Protein AF-A0A6N2EKE7-F1 (afdb_monomer_lite)

Secondary structure (DSSP, 8-state):
----------EEE-----SS----BPPPPPP--------S--------------TT-S-TT---EEEEPPEEEEES--TT-TT--GGG-S-EEEEE--EEEESSPPBHHHHHHHHT--PPTT---SSPPPSS--SSSGGGS-PPTT-S-STTSBP-S--HHHHHHHHHHHHHHHSSEEEPPPHHHHHHHHHTT--SSBTTBS---TTT--SBTTS-STTPPP--B--S---TT-SPP-TTS---

Structure (mmCIF, N/CA/C/O backbone):
data_AF-A0A6N2EKE7-F1
#
_entry.id   AF-A0A6N2EKE7-F1
#
loop_
_atom_site.group_PDB
_atom_site.id
_atom_site.type_symbol
_atom_site.label_atom_id
_atom_site.label_alt_id
_atom_site.label_comp_id
_atom_site.label_asym_id
_atom_site.label_entity_id
_atom_site.label_seq_id
_atom_site.pdbx_PDB_ins_code
_atom_site.Cartn_x
_atom_site.Cartn_y
_atom_site.Cartn_z
_atom_site.occupancy
_atom_site.B_iso_or_equiv
_atom_site.auth_seq_id
_atom_site.auth_comp_id
_atom_site.auth_asym_id
_atom_site.auth_atom_id
_atom_site.pdbx_PDB_model_num
ATOM 1 N N . MET A 1 1 ? 20.498 -5.585 13.759 1.00 29.50 1 MET A N 1
ATOM 2 C CA . MET A 1 1 ? 19.130 -6.139 13.655 1.00 29.50 1 MET A CA 1
ATOM 3 C C . MET A 1 1 ? 18.254 -5.103 12.972 1.00 29.50 1 MET A C 1
ATOM 5 O O . MET A 1 1 ? 17.757 -4.193 13.622 1.00 29.50 1 MET A O 1
ATOM 9 N N . THR A 1 2 ? 18.168 -5.168 11.649 1.00 24.67 2 THR A N 1
ATOM 10 C CA . THR A 1 2 ? 17.462 -4.189 10.816 1.00 24.67 2 THR A CA 1
ATOM 11 C C . THR A 1 2 ? 15.981 -4.557 10.803 1.00 24.67 2 THR A C 1
ATOM 13 O O . THR A 1 2 ? 15.588 -5.576 10.242 1.00 24.67 2 THR A O 1
ATOM 16 N N . GLN A 1 3 ? 15.162 -3.779 11.506 1.00 24.84 3 GLN A N 1
ATOM 17 C CA . GLN A 1 3 ? 13.715 -3.955 11.535 1.00 24.84 3 GLN A CA 1
ATOM 18 C C . GLN A 1 3 ? 13.157 -3.353 10.237 1.00 24.84 3 GLN A C 1
ATOM 20 O O . GLN A 1 3 ? 13.021 -2.138 10.124 1.00 24.84 3 GLN A O 1
ATOM 25 N N . THR A 1 4 ? 12.908 -4.187 9.225 1.00 26.59 4 THR A N 1
ATOM 26 C CA . THR A 1 4 ? 12.275 -3.756 7.971 1.00 26.59 4 THR A CA 1
ATOM 27 C C . THR A 1 4 ? 10.893 -3.187 8.287 1.00 26.59 4 THR A C 1
ATOM 29 O O . THR A 1 4 ? 10.001 -3.917 8.725 1.00 26.59 4 THR A O 1
ATOM 32 N N . ALA A 1 5 ? 10.721 -1.877 8.101 1.00 29.33 5 ALA A N 1
ATOM 33 C CA . ALA A 1 5 ? 9.437 -1.202 8.228 1.00 29.33 5 ALA A CA 1
ATOM 34 C C . ALA A 1 5 ? 8.471 -1.775 7.180 1.00 29.33 5 ALA A C 1
ATOM 36 O O . ALA A 1 5 ? 8.661 -1.585 5.980 1.00 29.33 5 ALA A O 1
ATOM 37 N N . ARG A 1 6 ? 7.452 -2.520 7.619 1.00 38.16 6 ARG A N 1
ATOM 38 C CA . ARG A 1 6 ? 6.435 -3.087 6.725 1.00 38.16 6 ARG A CA 1
ATOM 39 C C . ARG A 1 6 ? 5.342 -2.037 6.494 1.00 38.16 6 ARG A C 1
ATOM 41 O O . ARG A 1 6 ? 4.728 -1.584 7.458 1.00 38.16 6 ARG A O 1
ATOM 48 N N . ARG A 1 7 ? 5.120 -1.639 5.236 1.00 44.75 7 ARG A N 1
ATOM 49 C CA . ARG A 1 7 ? 3.953 -0.840 4.810 1.00 44.75 7 ARG A CA 1
ATOM 50 C C . ARG A 1 7 ? 2.705 -1.736 4.861 1.00 44.75 7 ARG A C 1
ATOM 52 O O . ARG A 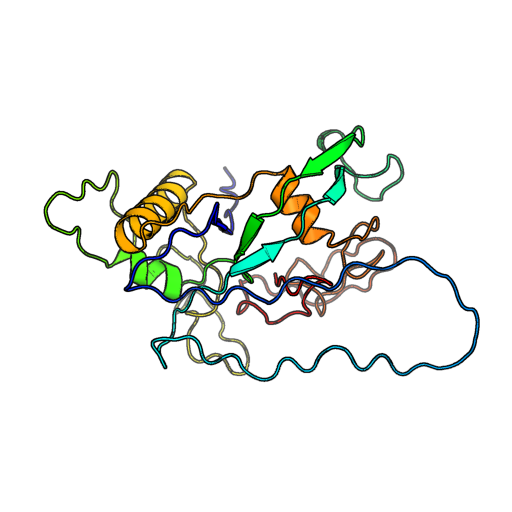1 7 ? 2.800 -2.914 4.523 1.00 44.75 7 ARG A O 1
ATOM 59 N N . ALA A 1 8 ? 1.561 -1.214 5.306 1.00 38.97 8 ALA A N 1
ATOM 60 C CA . ALA A 1 8 ? 0.322 -1.987 5.426 1.00 38.97 8 ALA A CA 1
ATOM 61 C C . ALA A 1 8 ? -0.688 -1.615 4.322 1.00 38.97 8 ALA A C 1
ATOM 63 O O . ALA A 1 8 ? -1.115 -0.464 4.233 1.00 38.97 8 ALA A O 1
ATOM 64 N N . THR A 1 9 ? -1.096 -2.610 3.531 1.00 44.91 9 THR A N 1
ATOM 65 C CA . THR A 1 9 ? -2.160 -2.546 2.507 1.00 44.91 9 THR A CA 1
ATOM 66 C C . THR A 1 9 ? -3.162 -3.660 2.822 1.00 44.91 9 THR A C 1
ATOM 68 O O . THR A 1 9 ? -2.735 -4.731 3.251 1.00 44.91 9 THR A O 1
ATOM 71 N N . PHE A 1 10 ? -4.473 -3.453 2.652 1.00 57.88 10 PHE A N 1
ATOM 72 C CA . PHE A 1 10 ? -5.499 -4.409 3.112 1.00 57.88 10 PHE A CA 1
ATOM 73 C C . PHE A 1 10 ? -6.527 -4.770 2.037 1.00 57.88 10 PHE A C 1
ATOM 75 O O . PHE A 1 10 ? -6.779 -4.000 1.115 1.00 57.88 10 PHE A O 1
ATOM 82 N N . LEU A 1 11 ? -7.150 -5.939 2.193 1.00 45.50 11 LEU A N 1
ATOM 83 C CA . LEU A 1 11 ? -8.213 -6.493 1.371 1.00 45.50 11 LEU A CA 1
ATOM 84 C C . LEU A 1 11 ? -9.588 -6.463 2.035 1.00 45.50 11 LEU A C 1
ATOM 86 O O . LEU A 1 11 ? -9.681 -6.707 3.239 1.00 45.50 11 LEU A O 1
ATOM 90 N N . LEU A 1 12 ? -10.645 -6.343 1.218 1.00 42.12 12 LEU A N 1
ATOM 91 C CA . LEU A 1 12 ? -12.014 -6.722 1.591 1.00 42.12 12 LEU A CA 1
ATOM 92 C C . LEU A 1 12 ? -12.460 -8.026 0.908 1.00 42.12 12 LEU A C 1
ATOM 94 O O . LEU A 1 12 ? -12.277 -8.184 -0.302 1.00 42.12 12 LEU A O 1
ATOM 98 N N . ARG A 1 13 ? -13.129 -8.933 1.639 1.00 37.59 13 ARG A N 1
ATOM 99 C CA . ARG A 1 13 ? -13.865 -10.076 1.049 1.00 37.59 13 ARG A CA 1
ATOM 100 C C . ARG A 1 13 ? -15.385 -9.942 1.270 1.00 37.59 13 ARG A C 1
ATOM 102 O O . ARG A 1 13 ? -15.839 -9.966 2.411 1.00 37.59 13 ARG A O 1
ATOM 109 N N . HIS A 1 14 ? -16.130 -9.875 0.157 1.00 36.94 14 HIS A N 1
ATOM 110 C CA . HIS A 1 14 ? -17.601 -9.849 -0.020 1.00 36.94 14 HIS A CA 1
ATOM 111 C C . HIS A 1 14 ? -18.413 -8.651 0.541 1.00 36.94 14 HIS A C 1
ATOM 113 O O . HIS A 1 14 ? -18.234 -8.255 1.692 1.00 36.94 14 HIS A O 1
ATOM 119 N N . PRO A 1 15 ? -19.409 -8.134 -0.216 1.00 36.31 15 PRO A N 1
ATOM 120 C CA . PRO A 1 15 ? -20.410 -7.207 0.308 1.00 36.31 15 PRO A CA 1
ATOM 121 C C . PRO A 1 15 ? -21.561 -7.951 1.011 1.00 36.31 15 PRO A C 1
ATOM 123 O O . PRO A 1 15 ? -22.235 -8.788 0.412 1.00 36.31 15 PRO A O 1
ATOM 126 N N . ARG A 1 16 ? -21.852 -7.595 2.268 1.00 36.72 16 ARG A N 1
ATOM 127 C CA . ARG A 1 16 ? -23.190 -7.747 2.867 1.00 36.72 16 ARG A CA 1
ATOM 128 C C . ARG A 1 16 ? -23.774 -6.348 3.063 1.00 36.72 16 ARG A C 1
ATOM 130 O O . ARG A 1 16 ? -23.079 -5.452 3.533 1.00 36.72 16 ARG A O 1
ATOM 137 N N . LYS A 1 17 ? -25.027 -6.141 2.644 1.00 40.22 17 LYS A N 1
ATOM 138 C CA . LYS A 1 17 ? -25.757 -4.879 2.852 1.00 40.22 17 LYS A CA 1
ATOM 139 C C . LYS A 1 17 ? -26.020 -4.699 4.351 1.00 40.22 17 LYS A C 1
ATOM 141 O O . LYS A 1 17 ? -26.750 -5.525 4.875 1.00 40.22 17 LYS A O 1
ATOM 146 N N . THR A 1 18 ? -25.511 -3.629 4.973 1.00 38.28 18 THR A N 1
ATOM 147 C CA . THR A 1 18 ? -26.160 -2.887 6.084 1.00 38.28 18 THR A CA 1
ATOM 148 C C . THR A 1 18 ? -25.405 -1.592 6.431 1.00 38.28 18 THR A C 1
ATOM 150 O O . THR A 1 18 ? -24.220 -1.454 6.142 1.00 38.28 18 THR A O 1
ATOM 153 N N . GLN A 1 19 ? -26.154 -0.636 6.991 1.00 38.16 19 GLN A N 1
ATOM 154 C CA . GLN A 1 19 ? -25.860 0.783 7.237 1.00 38.16 19 GLN A CA 1
ATOM 155 C C . GLN A 1 19 ? -24.616 1.084 8.091 1.00 38.16 19 GLN A C 1
ATOM 157 O O . GLN A 1 19 ? -24.346 0.395 9.070 1.00 38.16 19 GLN A O 1
ATOM 162 N N . GLY A 1 20 ? -23.955 2.211 7.783 1.00 35.94 20 GLY A N 1
ATOM 163 C CA . GLY A 1 20 ? -23.114 2.952 8.737 1.00 35.94 20 GLY A CA 1
ATOM 164 C C . GLY A 1 20 ? -21.661 3.212 8.326 1.00 35.94 20 GLY A C 1
ATOM 165 O O . GLY A 1 20 ? -20.983 3.965 9.018 1.00 35.94 20 GLY A O 1
ATOM 166 N N . PHE A 1 21 ? -21.177 2.635 7.220 1.00 36.19 21 PHE A N 1
ATOM 167 C CA . PHE A 1 21 ? -19.808 2.845 6.734 1.00 36.19 21 PHE A CA 1
ATOM 168 C C . PHE A 1 21 ? -19.773 2.860 5.205 1.00 36.19 21 PHE A C 1
ATOM 170 O O . PHE A 1 21 ? -20.330 1.970 4.555 1.00 36.19 21 PHE A O 1
ATOM 177 N N . HIS A 1 22 ? -19.143 3.874 4.622 1.00 39.69 22 HIS A N 1
ATOM 178 C CA . HIS A 1 22 ? -19.198 4.106 3.186 1.00 39.69 22 HIS A CA 1
ATOM 179 C C . HIS A 1 22 ? -17.895 3.732 2.511 1.00 39.69 22 HIS A C 1
ATOM 181 O O . HIS A 1 22 ? -16.903 4.449 2.518 1.00 39.69 22 HIS A O 1
ATOM 187 N N . GLU A 1 23 ? -17.956 2.556 1.917 1.00 38.19 23 GLU A N 1
ATOM 188 C CA . GLU A 1 23 ? -16.988 2.044 0.977 1.00 38.19 23 GLU A CA 1
ATOM 189 C C . GLU A 1 23 ? -17.353 2.558 -0.422 1.00 38.19 23 GLU A C 1
ATOM 191 O O . GLU A 1 23 ? -18.491 2.385 -0.866 1.00 38.19 23 GLU A O 1
ATOM 196 N N . VAL A 1 24 ? -16.410 3.194 -1.119 1.00 38.62 24 VAL A N 1
ATOM 197 C CA . VAL A 1 24 ? -16.546 3.459 -2.556 1.00 38.62 24 VAL A CA 1
ATOM 198 C C . VAL A 1 24 ? -15.952 2.259 -3.283 1.00 38.62 24 VAL A C 1
ATOM 200 O O . VAL A 1 24 ? -14.737 2.110 -3.323 1.00 38.62 24 VAL A O 1
ATOM 203 N N . LEU A 1 25 ? -16.810 1.392 -3.825 1.00 38.69 25 LEU A N 1
ATOM 204 C CA . LEU A 1 25 ? -16.389 0.345 -4.757 1.00 38.69 25 LEU A CA 1
ATOM 205 C C . LEU A 1 25 ? -16.188 1.017 -6.120 1.00 38.69 25 LEU A C 1
ATOM 207 O O . LEU A 1 25 ? -17.157 1.513 -6.697 1.00 38.69 25 LEU A O 1
ATOM 211 N N . ALA A 1 26 ? -14.959 1.058 -6.637 1.00 38.28 26 ALA A N 1
ATOM 212 C CA . ALA A 1 26 ? -14.740 1.495 -8.016 1.00 38.28 26 ALA A CA 1
ATOM 213 C C . ALA A 1 26 ? -15.538 0.589 -8.983 1.00 38.28 26 ALA A C 1
ATOM 215 O O . ALA A 1 26 ? -15.570 -0.631 -8.772 1.00 38.28 26 ALA A O 1
ATOM 216 N N . PRO A 1 27 ? -16.204 1.137 -10.021 1.00 35.25 27 PRO A N 1
ATOM 217 C CA . PRO A 1 27 ? -16.891 0.319 -11.012 1.00 35.25 27 PRO A CA 1
ATOM 218 C C . PRO A 1 27 ? -15.891 -0.634 -11.672 1.00 35.25 27 PRO A C 1
ATOM 220 O O . PRO A 1 27 ? -14.770 -0.253 -12.002 1.00 35.25 27 PRO A O 1
ATOM 223 N N . SER A 1 28 ? -16.295 -1.894 -11.837 1.00 36.78 28 SER A N 1
ATOM 224 C CA . SER A 1 28 ? -15.495 -2.930 -12.487 1.00 36.78 28 SER A CA 1
ATOM 225 C C . SER A 1 28 ? -14.960 -2.453 -13.838 1.00 36.78 28 SER A C 1
ATOM 227 O O . SER A 1 28 ? -15.744 -1.977 -14.663 1.00 36.78 28 SER A O 1
ATOM 229 N N . LEU A 1 29 ? -13.659 -2.640 -14.084 1.00 40.47 29 LEU A N 1
ATOM 230 C CA . LEU A 1 29 ? -13.060 -2.433 -15.403 1.00 40.47 29 LEU A CA 1
ATOM 231 C C . LEU A 1 29 ? -13.853 -3.220 -16.466 1.00 40.47 29 LEU A C 1
ATOM 233 O O . LEU A 1 29 ? -14.179 -4.393 -16.230 1.00 40.47 29 LEU A O 1
ATOM 237 N N . PRO A 1 30 ? -14.178 -2.624 -17.628 1.00 31.61 30 PRO A N 1
ATOM 238 C CA . PRO A 1 30 ? -14.768 -3.376 -18.724 1.00 31.61 30 PRO A CA 1
ATOM 239 C C . PRO A 1 30 ? -13.797 -4.481 -19.160 1.00 31.61 30 PRO A C 1
ATOM 241 O O . PRO A 1 30 ? -12.596 -4.259 -19.305 1.00 31.61 30 PRO A O 1
ATOM 244 N N . ARG A 1 31 ? -14.321 -5.698 -19.352 1.00 32.44 31 ARG A N 1
ATOM 245 C CA . ARG A 1 31 ? -13.540 -6.825 -19.880 1.00 32.44 31 ARG A CA 1
ATOM 246 C C . ARG A 1 31 ? -12.977 -6.440 -21.257 1.00 32.44 31 ARG A C 1
ATOM 248 O O . ARG A 1 31 ? -13.753 -5.933 -22.071 1.00 32.44 31 ARG A O 1
ATOM 255 N N . PRO A 1 32 ? -11.704 -6.737 -21.578 1.00 32.16 32 PRO A N 1
ATOM 256 C CA . PRO A 1 32 ? -11.248 -6.668 -22.956 1.00 32.16 32 PRO A CA 1
ATOM 257 C C . PRO A 1 32 ? -12.030 -7.715 -23.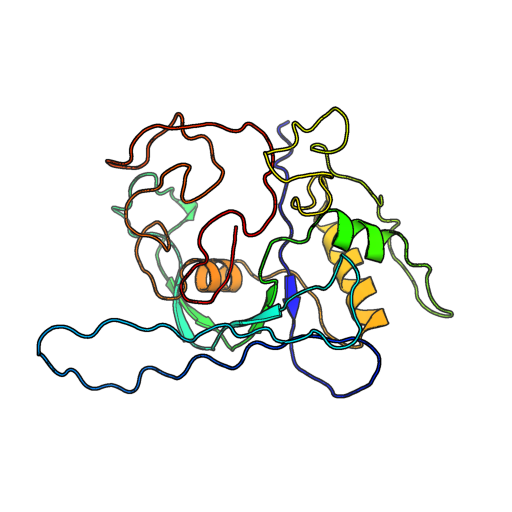755 1.00 32.16 32 PRO A C 1
ATOM 259 O O . PRO A 1 32 ? -11.825 -8.920 -23.606 1.00 32.16 32 PRO A O 1
ATOM 262 N N . SER A 1 33 ? -12.993 -7.260 -24.555 1.00 32.88 33 SER A N 1
ATOM 263 C CA . SER A 1 33 ? -13.618 -8.104 -25.567 1.00 32.88 33 SER A CA 1
ATOM 264 C C . SER A 1 33 ? -12.635 -8.221 -26.727 1.00 32.88 33 SER A C 1
ATOM 266 O O . SER A 1 33 ? -12.126 -7.226 -27.239 1.00 32.88 33 SER A O 1
ATOM 268 N N . GLY A 1 34 ? -12.278 -9.453 -27.080 1.00 34.62 34 GLY A N 1
ATOM 269 C CA . GLY A 1 34 ? -11.319 -9.704 -28.142 1.00 34.62 34 GLY A CA 1
ATOM 270 C C . GLY A 1 34 ? -11.853 -9.250 -29.498 1.00 34.62 34 GLY A C 1
ATOM 271 O O . GLY A 1 34 ? -12.860 -9.775 -29.966 1.00 34.62 34 GLY A O 1
ATOM 272 N N . ARG A 1 35 ? -11.134 -8.332 -30.150 1.00 28.81 35 ARG A N 1
ATOM 273 C CA . ARG A 1 35 ? -10.869 -8.352 -31.597 1.00 28.81 35 ARG A CA 1
ATOM 274 C C . ARG A 1 35 ? -9.823 -7.298 -31.957 1.00 28.81 35 ARG A C 1
ATOM 276 O O . ARG A 1 35 ? -10.012 -6.116 -31.698 1.00 28.81 35 ARG A O 1
ATOM 283 N N . THR A 1 36 ? -8.735 -7.742 -32.577 1.00 33.44 36 THR A N 1
ATOM 284 C CA . THR A 1 36 ? -7.737 -6.885 -33.223 1.00 33.44 36 THR A CA 1
ATOM 285 C C . THR A 1 36 ? -8.375 -6.131 -34.387 1.00 33.44 36 THR A C 1
ATOM 287 O O . THR A 1 36 ? -8.958 -6.759 -35.271 1.00 33.44 36 THR A O 1
ATOM 290 N N . VAL A 1 37 ? -8.206 -4.808 -34.424 1.00 29.83 37 VAL A N 1
ATOM 291 C CA . VAL A 1 37 ? -8.304 -4.006 -35.650 1.00 29.83 37 VAL A CA 1
ATOM 292 C C . VAL A 1 37 ? -7.063 -3.119 -35.723 1.00 29.83 37 VAL A C 1
ATOM 294 O O . VAL A 1 37 ? -6.737 -2.408 -34.777 1.00 29.83 37 VAL A O 1
ATOM 297 N N . ILE A 1 38 ? -6.346 -3.237 -36.839 1.00 31.62 38 ILE A N 1
ATOM 298 C CA . ILE A 1 38 ? -5.181 -2.437 -37.226 1.00 31.62 38 ILE A CA 1
ATOM 299 C C . ILE A 1 38 ? -5.698 -1.111 -37.804 1.00 31.62 38 ILE A C 1
ATOM 301 O O . ILE A 1 38 ? -6.552 -1.150 -38.688 1.00 31.62 38 ILE A O 1
ATOM 305 N N . GLY A 1 39 ? -5.170 0.036 -37.363 1.00 25.89 39 GLY A N 1
ATOM 306 C CA . GLY A 1 39 ? -5.395 1.325 -38.035 1.00 25.89 39 GLY A CA 1
ATOM 307 C C . GLY A 1 39 ? -5.326 2.556 -37.128 1.00 25.89 39 GLY A C 1
ATOM 308 O O . GLY A 1 39 ? -6.241 2.791 -36.353 1.00 25.89 39 GLY A O 1
ATOM 309 N N . THR A 1 40 ? -4.220 3.297 -37.266 1.00 31.16 40 THR A N 1
ATOM 310 C CA . THR A 1 40 ? -3.999 4.753 -37.093 1.00 31.16 40 THR A CA 1
ATOM 311 C C . THR A 1 40 ? -4.791 5.549 -36.042 1.00 31.16 40 THR A C 1
ATOM 313 O O . THR A 1 40 ? -6.002 5.698 -36.142 1.00 31.16 40 THR A O 1
ATOM 316 N N . GLU A 1 41 ? -4.024 6.169 -35.133 1.00 34.53 41 GLU A N 1
ATOM 317 C CA . GLU A 1 41 ? -4.349 7.344 -34.303 1.00 34.53 41 GLU A CA 1
ATOM 318 C C . GLU A 1 41 ? -5.724 7.344 -33.619 1.00 34.53 41 GLU A C 1
ATOM 320 O O . GLU A 1 41 ? -6.674 7.986 -34.056 1.00 34.53 41 GLU A O 1
ATOM 325 N N . ALA A 1 42 ? -5.794 6.696 -32.455 1.00 25.31 42 ALA A N 1
ATOM 326 C CA . ALA A 1 42 ? -6.839 6.955 -31.474 1.00 25.31 42 ALA A CA 1
ATOM 327 C C . ALA A 1 42 ? -6.198 7.570 -30.227 1.00 25.31 42 ALA A C 1
ATOM 329 O O . ALA A 1 42 ? -5.455 6.915 -29.494 1.00 25.31 42 ALA A O 1
ATOM 330 N N . THR A 1 43 ? -6.483 8.847 -29.991 1.00 24.41 43 THR A N 1
ATOM 331 C CA . THR A 1 43 ? -6.296 9.497 -28.697 1.00 24.41 43 THR A CA 1
ATOM 332 C C . THR A 1 43 ? -7.035 8.679 -27.640 1.00 24.41 43 THR A C 1
ATOM 334 O O . THR A 1 43 ? -8.263 8.612 -27.622 1.00 24.41 43 THR A O 1
ATOM 337 N N . VAL A 1 44 ? -6.283 8.011 -26.761 1.00 29.12 44 VAL A N 1
ATOM 338 C CA . VAL A 1 44 ? -6.847 7.288 -25.617 1.00 29.12 44 VAL A CA 1
ATOM 339 C C . VAL A 1 44 ? -7.342 8.330 -24.621 1.00 29.12 44 VAL A C 1
ATOM 341 O O . VAL A 1 44 ? -6.626 8.750 -23.715 1.00 29.12 44 VAL A O 1
ATOM 344 N N . THR A 1 45 ? -8.583 8.779 -24.788 1.00 28.45 45 THR A N 1
ATOM 345 C CA . THR A 1 45 ? -9.306 9.460 -23.718 1.00 28.45 45 THR A CA 1
ATOM 346 C C . THR A 1 45 ? -9.668 8.395 -22.688 1.00 28.45 45 THR A C 1
ATOM 348 O O . THR A 1 45 ? -10.703 7.734 -22.793 1.00 28.45 45 THR A O 1
ATOM 351 N N . GLY A 1 46 ? -8.762 8.164 -21.733 1.00 31.28 46 GLY A N 1
ATOM 352 C CA . GLY A 1 46 ? -9.033 7.334 -20.563 1.00 31.28 46 GLY A CA 1
ATOM 353 C C . GLY A 1 46 ? -10.276 7.844 -19.821 1.00 31.28 46 GLY A C 1
ATOM 354 O O . GLY A 1 46 ? -10.607 9.030 -19.931 1.00 31.28 46 GLY A O 1
ATOM 355 N N . PRO A 1 47 ? -11.001 6.972 -19.098 1.00 32.12 47 PRO A N 1
ATOM 356 C CA . PRO A 1 47 ? -12.212 7.377 -18.403 1.00 32.12 47 PRO A CA 1
ATOM 357 C C . PRO A 1 47 ? -11.910 8.553 -17.469 1.00 32.12 47 PRO A C 1
ATOM 359 O O . PRO A 1 47 ? -11.026 8.488 -16.617 1.00 32.12 47 PRO A O 1
ATOM 362 N N . SER A 1 48 ? -12.646 9.646 -17.674 1.00 31.73 48 SER A N 1
ATOM 363 C CA . SER A 1 48 ? -12.648 10.807 -16.793 1.00 31.73 48 SER A CA 1
ATOM 364 C C . SER A 1 48 ? -13.115 10.356 -15.414 1.00 31.73 48 SER A C 1
ATOM 366 O O . SER A 1 48 ? -14.281 10.006 -15.226 1.00 31.73 48 SER A O 1
ATOM 368 N N . TRP A 1 49 ? -12.196 10.349 -14.451 1.00 34.03 49 TRP A N 1
ATOM 369 C CA . TRP A 1 49 ? -12.474 10.087 -13.042 1.00 34.03 49 TRP A CA 1
ATOM 370 C C . TRP A 1 49 ? -13.202 11.287 -12.429 1.00 34.03 49 TRP A C 1
ATOM 372 O O . TRP A 1 49 ? -12.653 12.035 -11.624 1.00 34.03 49 TRP A O 1
ATOM 382 N N . THR A 1 50 ? -14.443 11.524 -12.851 1.00 25.53 50 THR A N 1
ATOM 383 C CA . THR A 1 50 ? -15.298 12.547 -12.252 1.00 25.53 50 THR A CA 1
ATOM 384 C C . THR A 1 50 ? -15.773 12.048 -10.888 1.00 25.53 50 THR A C 1
ATOM 386 O O . THR A 1 50 ? -16.690 11.241 -10.774 1.00 25.53 50 THR A O 1
ATOM 389 N N . THR A 1 51 ? -15.062 12.513 -9.860 1.00 35.19 51 THR A N 1
ATOM 390 C CA . THR A 1 51 ? -15.452 12.704 -8.457 1.00 35.19 51 THR A CA 1
ATOM 391 C C . THR A 1 51 ? -16.654 11.884 -7.982 1.00 35.19 51 THR A C 1
ATOM 393 O O . THR A 1 51 ? -17.792 12.358 -7.975 1.00 35.19 51 THR A O 1
ATOM 396 N N . LEU A 1 52 ? -16.395 10.684 -7.461 1.00 31.59 52 LEU A N 1
ATOM 397 C CA . LEU A 1 52 ? -17.351 10.024 -6.579 1.00 31.59 52 LEU A CA 1
ATOM 398 C C . LEU A 1 52 ? -17.203 10.615 -5.176 1.00 31.59 52 LEU A C 1
ATOM 400 O O . LEU A 1 52 ? -16.273 10.295 -4.439 1.00 31.59 52 LEU A O 1
ATOM 404 N N . LYS A 1 53 ? -18.147 11.496 -4.818 1.00 29.53 53 LYS A N 1
ATOM 405 C CA . LYS A 1 53 ? -18.409 11.905 -3.435 1.00 29.53 53 LYS A CA 1
ATOM 406 C C . LYS A 1 53 ? -18.614 10.646 -2.589 1.00 29.53 53 LYS A C 1
ATOM 408 O O . LYS A 1 53 ? -19.641 9.976 -2.703 1.00 29.53 53 LYS A O 1
ATOM 413 N N . ALA A 1 54 ? -17.623 10.339 -1.755 1.00 30.09 54 ALA A N 1
ATOM 414 C CA . ALA A 1 54 ? -17.737 9.358 -0.691 1.00 30.09 54 ALA A CA 1
ATOM 415 C C . ALA A 1 54 ? -18.948 9.718 0.175 1.00 30.09 54 ALA A C 1
ATOM 417 O O . ALA A 1 54 ? -19.136 10.869 0.572 1.00 30.09 54 ALA A O 1
ATOM 418 N N . ILE A 1 55 ? -19.812 8.745 0.426 1.00 29.61 55 ILE A N 1
ATOM 419 C CA . ILE A 1 55 ? -20.966 8.973 1.281 1.00 29.61 55 ILE A CA 1
ATOM 420 C C . ILE A 1 55 ? -20.423 9.128 2.732 1.00 29.61 55 ILE A C 1
ATOM 422 O O . ILE A 1 55 ? -19.578 8.357 3.158 1.00 29.61 55 ILE A O 1
ATOM 426 N N . HIS A 1 56 ? -20.831 10.175 3.459 1.00 33.91 56 HIS A N 1
ATOM 427 C CA . HIS A 1 56 ? -20.334 10.620 4.788 1.00 33.91 56 HIS A CA 1
ATOM 428 C C . HIS A 1 56 ? -18.798 10.734 4.934 1.00 33.91 56 HIS A C 1
ATOM 430 O O . HIS A 1 56 ? -18.167 9.919 5.596 1.00 33.91 56 HIS A O 1
ATOM 436 N N . GLY A 1 57 ? -18.105 11.725 4.390 1.00 27.23 57 GLY A N 1
ATOM 437 C CA . GLY A 1 57 ? -18.465 13.130 4.250 1.00 27.23 57 GLY A CA 1
ATOM 438 C C . GLY A 1 57 ? -17.252 13.940 4.712 1.00 27.23 57 GLY A C 1
ATOM 439 O O . GLY A 1 57 ? -16.833 13.782 5.851 1.00 27.23 57 GLY A O 1
ATOM 440 N N . ASP A 1 58 ? -16.656 14.724 3.816 1.00 36.38 58 ASP A N 1
ATOM 441 C CA . ASP A 1 58 ? -15.792 15.892 4.068 1.00 36.38 58 ASP A CA 1
ATOM 442 C C . ASP A 1 58 ? -14.747 15.847 5.215 1.00 36.38 58 ASP A C 1
ATOM 444 O O . ASP A 1 58 ? -14.337 16.892 5.718 1.00 36.38 58 ASP A O 1
ATOM 448 N N . LYS A 1 59 ? -14.250 14.674 5.627 1.00 41.12 59 LYS A N 1
ATOM 449 C CA . LYS A 1 59 ? -13.196 14.538 6.647 1.00 41.12 59 LYS A CA 1
ATOM 450 C C . LYS A 1 59 ? -12.011 13.737 6.115 1.00 41.12 59 LYS A C 1
ATOM 452 O O . LYS A 1 59 ? -12.188 12.700 5.479 1.00 41.12 59 LYS A O 1
ATOM 457 N N . LEU A 1 60 ? -10.799 14.216 6.413 1.00 37.38 60 LEU A N 1
ATOM 458 C CA . LEU A 1 60 ? -9.560 13.433 6.341 1.00 37.38 60 LEU A CA 1
ATOM 459 C C . LEU A 1 60 ? -9.811 12.000 6.861 1.00 37.38 60 LEU A C 1
ATOM 461 O O . LEU A 1 60 ? -10.327 11.854 7.966 1.00 37.38 60 LEU A O 1
ATOM 465 N N . GLY A 1 61 ? -9.415 10.961 6.112 1.00 49.91 61 GLY A N 1
ATOM 466 C CA . GLY A 1 61 ? -9.391 9.578 6.625 1.00 49.91 61 GLY A CA 1
ATOM 467 C C . GLY A 1 61 ? -10.318 8.548 5.964 1.00 49.91 61 GLY A C 1
ATOM 468 O O . GLY A 1 61 ? -10.434 7.441 6.485 1.00 49.91 61 GLY A O 1
ATOM 469 N N . ALA A 1 62 ? -10.954 8.842 4.825 1.00 68.12 62 ALA A N 1
ATOM 470 C CA . ALA A 1 62 ? -11.708 7.828 4.078 1.00 68.12 62 ALA A CA 1
ATOM 471 C C . ALA A 1 62 ? -10.781 6.741 3.495 1.00 68.12 62 ALA A C 1
ATOM 473 O O . ALA A 1 62 ? -9.722 7.054 2.950 1.00 68.12 62 ALA A O 1
ATOM 474 N N . LEU A 1 63 ? -11.178 5.468 3.607 1.00 79.69 63 LEU A N 1
ATOM 475 C CA . LEU A 1 63 ? -10.465 4.320 3.041 1.00 79.69 63 LEU A CA 1
ATOM 476 C C . LEU A 1 63 ? -11.074 3.938 1.683 1.00 79.69 63 LEU A C 1
ATOM 478 O O . LEU A 1 63 ? -12.168 3.374 1.631 1.00 79.69 63 LEU A O 1
ATOM 482 N N . THR A 1 64 ? -10.364 4.223 0.591 1.00 85.56 64 THR A N 1
ATOM 483 C CA . THR A 1 64 ? -10.786 3.841 -0.767 1.00 85.56 64 THR A CA 1
ATOM 484 C C . THR A 1 64 ? -10.373 2.404 -1.072 1.00 85.56 64 THR A C 1
ATOM 486 O O . THR A 1 64 ? -9.194 2.067 -0.965 1.00 85.56 64 THR A O 1
ATOM 489 N N . MET A 1 65 ? -11.329 1.568 -1.487 1.00 88.31 65 MET A N 1
ATOM 490 C CA . MET A 1 65 ? -11.113 0.157 -1.819 1.00 88.31 65 MET A CA 1
ATOM 491 C C . MET A 1 65 ? -11.421 -0.083 -3.303 1.00 88.31 65 MET A C 1
ATOM 493 O O . MET A 1 65 ? -12.550 0.103 -3.755 1.00 88.31 65 MET A O 1
ATOM 497 N N . LEU A 1 66 ? -10.429 -0.514 -4.077 1.00 90.12 66 LEU A N 1
ATOM 498 C CA . LEU A 1 66 ? -10.570 -0.784 -5.507 1.00 90.12 66 LEU A CA 1
ATOM 499 C C . LEU A 1 66 ? -10.947 -2.243 -5.752 1.00 90.12 66 LEU A C 1
ATOM 501 O O . LEU A 1 66 ? -10.354 -3.138 -5.154 1.00 90.12 66 LEU A O 1
ATOM 505 N N . TRP A 1 67 ? -11.910 -2.489 -6.646 1.00 94.12 67 TRP A N 1
ATOM 506 C CA . TRP A 1 67 ? -12.215 -3.838 -7.122 1.00 94.12 67 TRP A CA 1
ATOM 507 C C . TRP A 1 67 ? -11.120 -4.325 -8.070 1.00 94.12 67 TRP A C 1
ATOM 509 O O . TRP A 1 67 ? -10.926 -3.767 -9.149 1.00 94.12 67 TRP A O 1
ATOM 519 N N . ILE A 1 68 ? -10.462 -5.410 -7.684 1.00 95.38 68 ILE A N 1
ATOM 520 C CA . ILE A 1 68 ? -9.490 -6.131 -8.492 1.00 95.38 68 ILE A CA 1
ATOM 521 C C . ILE A 1 68 ? -10.214 -7.310 -9.157 1.00 95.38 68 ILE A C 1
ATOM 523 O O . ILE A 1 68 ? -10.767 -8.162 -8.450 1.00 95.38 68 ILE A O 1
ATOM 527 N N . PRO A 1 69 ? -10.278 -7.361 -10.501 1.00 94.38 69 PRO A N 1
ATOM 528 C CA . PRO A 1 69 ? -11.039 -8.388 -11.203 1.00 94.38 69 PRO A CA 1
ATOM 529 C C . PRO A 1 69 ? -10.419 -9.783 -11.011 1.00 94.38 69 PRO A C 1
ATOM 531 O O . PRO A 1 69 ? -9.211 -9.888 -10.837 1.00 94.38 69 PRO A O 1
ATOM 534 N N . PRO A 1 70 ? -11.210 -10.871 -11.070 1.00 95.38 70 PRO A N 1
ATOM 535 C CA . PRO A 1 70 ? -10.654 -12.220 -11.117 1.00 95.38 70 PRO A CA 1
ATOM 536 C C . PRO A 1 70 ? -9.808 -12.417 -12.379 1.00 95.38 70 PRO A C 1
ATOM 538 O O . PRO A 1 70 ? -10.116 -11.864 -13.440 1.00 95.38 70 PRO A O 1
ATOM 541 N N . GLY A 1 71 ? -8.804 -13.286 -12.303 1.00 95.75 71 GLY A N 1
ATOM 542 C CA . GLY A 1 71 ? -7.985 -13.605 -13.463 1.00 95.75 71 GLY A CA 1
ATOM 543 C C . GLY A 1 71 ? -6.851 -14.575 -13.180 1.00 95.75 71 GLY A C 1
ATOM 544 O O . GLY A 1 71 ? -6.759 -15.175 -12.107 1.00 95.75 71 GLY A O 1
ATOM 545 N N . ARG A 1 72 ? -6.003 -14.752 -14.194 1.00 96.88 72 ARG A N 1
ATOM 546 C CA . ARG A 1 72 ? -4.790 -15.567 -14.131 1.00 96.88 72 ARG A CA 1
ATOM 547 C C . ARG A 1 72 ? -3.575 -14.708 -14.439 1.00 96.88 72 ARG A C 1
ATOM 549 O O . ARG A 1 72 ? -3.660 -13.838 -15.303 1.00 96.88 72 ARG A O 1
ATOM 556 N N . PHE A 1 73 ? -2.462 -14.977 -13.771 1.00 97.31 73 PHE A N 1
ATOM 557 C CA . PHE A 1 73 ? -1.184 -14.327 -14.051 1.00 97.31 73 PHE A CA 1
ATOM 558 C C . PHE A 1 73 ? -0.010 -15.236 -13.691 1.00 97.31 73 PHE A C 1
ATOM 560 O O . PHE A 1 73 ? -0.164 -16.180 -12.911 1.00 97.31 73 PHE A O 1
ATOM 567 N N . TRP A 1 74 ? 1.153 -14.943 -14.267 1.00 96.44 74 TRP A N 1
ATOM 568 C CA . TRP A 1 74 ? 2.415 -15.546 -13.860 1.00 96.44 74 TRP A CA 1
ATOM 569 C C . TRP A 1 74 ? 2.950 -14.810 -12.635 1.00 96.44 74 TRP A C 1
ATOM 571 O O . TRP A 1 74 ? 3.239 -13.619 -12.711 1.00 96.44 74 TRP A O 1
ATOM 581 N N . MET A 1 75 ? 3.028 -15.526 -11.516 1.00 95.50 75 MET A N 1
ATOM 582 C CA . MET A 1 75 ? 3.624 -15.055 -10.270 1.00 95.50 75 MET A CA 1
ATOM 583 C C . MET A 1 75 ? 5.106 -15.431 -10.235 1.00 95.50 75 MET A C 1
ATOM 585 O O . MET A 1 75 ? 5.437 -16.564 -10.598 1.00 95.50 75 MET A O 1
ATOM 589 N N . GLY A 1 76 ? 5.952 -14.516 -9.764 1.00 94.81 76 GLY A N 1
ATOM 590 C CA . GLY A 1 76 ? 7.412 -14.633 -9.789 1.00 94.81 76 GLY A CA 1
ATOM 591 C C . GLY A 1 76 ? 8.052 -13.974 -11.016 1.00 94.81 76 GLY A C 1
ATOM 592 O O . GLY A 1 76 ? 7.354 -13.517 -11.927 1.00 94.81 76 GLY A O 1
ATOM 593 N N . SER A 1 77 ? 9.381 -13.940 -11.068 1.00 94.12 77 SER A N 1
ATOM 594 C CA . SER A 1 77 ? 10.159 -13.288 -12.135 1.00 94.12 77 SER A CA 1
ATOM 595 C C . SER A 1 77 ? 10.771 -14.299 -13.127 1.00 94.12 77 SER A C 1
ATOM 597 O O . SER A 1 77 ? 11.091 -15.431 -12.737 1.00 94.12 77 SER A O 1
ATOM 599 N N . PRO A 1 78 ? 10.895 -13.945 -14.426 1.00 94.19 78 PRO A N 1
ATOM 600 C CA . PRO A 1 78 ? 11.628 -14.735 -15.421 1.00 94.19 78 PRO A CA 1
ATOM 601 C C . PRO A 1 78 ? 13.079 -14.993 -15.007 1.00 94.19 78 PRO A C 1
ATOM 603 O O . PRO A 1 78 ? 13.688 -14.156 -14.350 1.00 94.19 78 PRO A O 1
ATOM 606 N N . GLU A 1 79 ? 13.661 -16.121 -15.424 1.00 93.44 79 GLU A N 1
ATOM 607 C CA . GLU A 1 79 ? 15.032 -16.499 -15.032 1.00 93.44 79 GLU A CA 1
ATOM 608 C C . GLU A 1 79 ? 16.098 -15.466 -15.427 1.00 93.44 79 GLU A C 1
ATOM 610 O O . GLU A 1 79 ? 17.108 -15.351 -14.734 1.00 93.44 79 GLU A O 1
ATOM 615 N N . ASP A 1 80 ? 15.860 -14.718 -16.505 1.00 92.88 80 ASP A N 1
ATOM 616 C CA . ASP A 1 80 ? 16.734 -13.687 -17.065 1.00 92.88 80 ASP A CA 1
ATOM 617 C C . ASP A 1 80 ? 16.385 -12.256 -16.612 1.00 92.88 80 ASP A C 1
ATOM 619 O O . ASP A 1 80 ? 16.987 -11.295 -17.098 1.00 92.88 80 ASP A O 1
ATOM 623 N N . GLU A 1 81 ? 15.431 -12.084 -15.688 1.00 94.06 81 GLU A N 1
ATOM 624 C CA . GLU A 1 81 ? 15.108 -10.768 -15.134 1.00 94.06 81 GLU A CA 1
ATOM 625 C C . GLU A 1 81 ? 16.280 -10.230 -14.297 1.00 94.06 81 GLU A C 1
ATOM 627 O O . GLU A 1 81 ? 16.848 -10.920 -13.448 1.00 94.06 81 GLU A O 1
ATOM 632 N N . LEU A 1 82 ? 16.671 -8.983 -14.566 1.00 92.38 82 LEU A N 1
ATOM 633 C CA . LEU A 1 82 ? 17.770 -8.321 -13.870 1.00 92.38 82 LEU A CA 1
ATOM 634 C C . LEU A 1 82 ? 17.480 -8.243 -12.362 1.00 92.38 82 LEU A C 1
ATOM 636 O O . LEU A 1 82 ? 16.355 -7.986 -11.958 1.00 92.38 82 LEU A O 1
ATOM 640 N N . GLU A 1 83 ? 18.508 -8.450 -11.535 1.00 90.19 83 GLU A N 1
ATOM 641 C CA . GLU A 1 83 ? 18.414 -8.428 -10.061 1.00 90.19 83 GLU A CA 1
ATOM 642 C C . GLU A 1 83 ? 17.476 -9.477 -9.433 1.00 90.19 83 GLU A C 1
ATOM 644 O O . GLU A 1 83 ? 17.337 -9.501 -8.208 1.00 90.19 83 GLU A O 1
ATOM 649 N N . ARG A 1 84 ? 16.917 -10.404 -10.228 1.00 90.81 84 ARG A N 1
ATOM 650 C CA . ARG A 1 84 ? 16.160 -11.555 -9.726 1.00 90.81 84 ARG A CA 1
ATOM 651 C C . ARG A 1 84 ? 16.962 -12.349 -8.696 1.00 90.81 84 ARG A C 1
ATOM 653 O O . ARG A 1 84 ? 18.139 -12.662 -8.888 1.00 90.81 84 ARG A O 1
ATOM 660 N N . THR A 1 85 ? 16.269 -12.790 -7.652 1.00 88.81 85 THR A N 1
ATOM 661 C CA . THR A 1 85 ? 16.776 -13.726 -6.643 1.00 88.81 85 THR A CA 1
ATOM 662 C C . THR A 1 85 ? 16.148 -15.121 -6.760 1.00 88.81 85 THR A C 1
ATOM 664 O O . THR A 1 85 ? 15.084 -15.315 -7.352 1.00 88.81 85 THR A O 1
ATOM 667 N N . ASP A 1 86 ? 16.775 -16.126 -6.138 1.00 90.06 86 ASP A N 1
ATOM 668 C CA . ASP A 1 86 ? 16.298 -17.521 -6.165 1.00 90.06 86 ASP A CA 1
ATOM 669 C C . ASP A 1 86 ? 14.917 -17.717 -5.516 1.00 90.06 86 ASP A C 1
ATOM 671 O O . ASP A 1 86 ? 14.232 -18.703 -5.789 1.00 90.06 86 ASP A O 1
ATOM 675 N N . HIS A 1 87 ? 14.482 -16.777 -4.673 1.00 89.25 87 HIS A N 1
ATOM 676 C CA . HIS A 1 87 ? 13.187 -16.828 -3.991 1.00 89.25 87 HIS A CA 1
ATOM 677 C C . HIS A 1 87 ? 12.013 -16.352 -4.854 1.00 89.25 87 HIS A C 1
ATOM 679 O O . HIS A 1 87 ? 10.864 -16.511 -4.449 1.00 89.25 87 HIS A O 1
ATOM 685 N N . GLU A 1 88 ? 12.280 -15.803 -6.038 1.00 90.00 88 GLU A N 1
ATOM 686 C CA . GLU A 1 88 ? 11.250 -15.283 -6.943 1.00 90.00 88 GLU A CA 1
ATOM 687 C C . GLU A 1 88 ? 10.830 -16.290 -8.024 1.00 90.00 88 GLU A C 1
ATOM 689 O O . GLU A 1 88 ? 9.973 -15.991 -8.854 1.00 90.00 88 GLU A O 1
ATOM 694 N N . GLY A 1 89 ? 11.424 -17.490 -8.031 1.00 89.38 89 GLY A N 1
ATOM 695 C CA . GLY A 1 89 ? 11.105 -18.555 -8.979 1.00 89.38 89 GLY A CA 1
ATOM 696 C C . GLY A 1 89 ? 10.757 -19.903 -8.325 1.00 89.38 89 GLY A C 1
ATOM 697 O O . GLY A 1 89 ? 10.846 -20.056 -7.106 1.00 89.38 89 GLY A O 1
ATOM 698 N N . PRO A 1 90 ? 10.386 -20.909 -9.139 1.00 92.19 90 PRO A N 1
ATOM 699 C CA . PRO A 1 90 ? 10.052 -20.773 -10.558 1.00 92.19 90 PRO A CA 1
ATOM 700 C C . PRO A 1 90 ? 8.747 -19.988 -10.745 1.00 92.19 90 PRO A C 1
ATOM 702 O O . PRO A 1 90 ? 7.884 -19.987 -9.861 1.00 92.19 90 PRO A O 1
ATOM 705 N N . GLN A 1 91 ? 8.576 -19.357 -11.911 1.00 95.38 91 GLN A N 1
ATOM 706 C CA . GLN A 1 91 ? 7.303 -18.714 -12.223 1.00 95.38 91 GLN A CA 1
ATOM 707 C C . GLN A 1 91 ? 6.170 -19.740 -12.195 1.00 95.38 91 GLN A C 1
ATOM 709 O O . GLN A 1 91 ? 6.285 -20.847 -12.727 1.00 95.38 91 GLN A O 1
ATOM 714 N N . ARG A 1 92 ? 5.043 -19.360 -11.594 1.00 95.81 92 ARG A N 1
ATOM 715 C CA . ARG A 1 92 ? 3.857 -20.220 -11.508 1.00 95.81 92 ARG A CA 1
ATOM 716 C C . ARG A 1 92 ? 2.608 -19.490 -11.966 1.00 95.81 92 ARG A C 1
ATOM 718 O O . ARG A 1 92 ? 2.397 -18.325 -11.636 1.00 95.81 92 ARG A O 1
ATOM 725 N N . LEU A 1 93 ? 1.747 -20.197 -12.692 1.00 97.25 93 LEU A N 1
ATOM 726 C CA . LEU A 1 93 ? 0.452 -19.664 -13.091 1.00 97.25 93 LEU A CA 1
ATOM 727 C C . LEU A 1 93 ? -0.504 -19.715 -11.894 1.00 97.25 93 LEU A C 1
ATOM 729 O O . LEU A 1 93 ? -0.846 -20.794 -11.410 1.00 97.25 93 LEU A O 1
ATOM 733 N N . VAL A 1 94 ? -0.952 -18.553 -11.429 1.00 97.31 94 VAL A N 1
ATOM 734 C CA . VAL A 1 94 ? -1.907 -18.425 -10.323 1.00 97.31 94 VAL A CA 1
ATOM 735 C C . VAL A 1 94 ? -3.251 -17.957 -10.865 1.00 97.31 94 VAL A C 1
ATOM 737 O O . VAL A 1 94 ? -3.305 -17.071 -11.715 1.00 97.31 94 VAL A O 1
ATOM 740 N N . GLN A 1 95 ? -4.342 -18.536 -10.358 1.00 97.44 95 GLN A N 1
ATOM 741 C CA . GLN A 1 95 ? -5.709 -18.074 -10.598 1.00 97.44 95 GLN A CA 1
ATOM 742 C C . GLN A 1 95 ? -6.278 -17.463 -9.316 1.00 97.44 95 GLN A C 1
ATOM 744 O O . GLN A 1 95 ? -6.232 -18.092 -8.259 1.00 97.44 95 GLN A O 1
ATOM 749 N N . LEU A 1 96 ? -6.833 -16.257 -9.416 1.00 95.62 96 LEU A N 1
ATOM 750 C CA . LEU A 1 96 ? -7.451 -15.543 -8.303 1.00 95.62 96 LEU A CA 1
ATOM 751 C C . LEU A 1 96 ? -8.909 -15.210 -8.614 1.00 95.62 96 LEU A C 1
ATOM 753 O O . LEU A 1 96 ? -9.251 -14.811 -9.728 1.00 95.62 96 LEU A O 1
ATOM 757 N N . GLU A 1 97 ? -9.748 -15.333 -7.590 1.00 95.88 97 GLU A N 1
ATOM 758 C CA . GLU A 1 97 ? -11.067 -14.705 -7.563 1.00 95.88 97 GLU A CA 1
ATOM 759 C C . GLU A 1 97 ? -10.927 -13.193 -7.366 1.00 95.88 97 GLU A C 1
ATOM 761 O O . GLU A 1 97 ? -9.911 -12.723 -6.854 1.00 95.88 97 GLU A O 1
ATOM 766 N N . GLY A 1 98 ? -11.956 -12.432 -7.738 1.00 92.31 98 GLY A N 1
ATOM 767 C CA . GLY A 1 98 ? -11.946 -10.984 -7.554 1.00 92.31 98 GLY A CA 1
ATOM 768 C C . GLY A 1 98 ? -11.978 -10.593 -6.075 1.00 92.31 98 GLY A C 1
ATOM 769 O O . GLY A 1 98 ? -12.591 -11.268 -5.242 1.00 92.31 98 GLY A O 1
ATOM 770 N N . PHE A 1 99 ? -11.310 -9.495 -5.738 1.00 94.44 99 PHE A N 1
ATOM 771 C CA . PHE A 1 99 ? -11.183 -8.998 -4.367 1.00 94.44 99 PHE A CA 1
ATOM 772 C C . PHE A 1 99 ? -11.094 -7.476 -4.350 1.00 94.44 99 PHE A C 1
ATOM 774 O O . PHE A 1 99 ? -10.829 -6.861 -5.373 1.00 94.44 99 PHE A O 1
ATOM 781 N N . PHE A 1 100 ? -11.283 -6.855 -3.188 1.00 93.50 100 PHE A N 1
ATOM 782 C CA . PHE A 1 100 ? -11.017 -5.424 -3.033 1.00 93.50 100 PHE A CA 1
ATOM 783 C C . PHE A 1 100 ? -9.661 -5.197 -2.392 1.00 93.50 100 PHE A C 1
ATOM 785 O O . PHE A 1 100 ? -9.364 -5.910 -1.441 1.00 93.50 100 PHE A O 1
ATOM 792 N N . LEU A 1 101 ? -8.894 -4.205 -2.840 1.00 93.94 101 LEU A N 1
ATOM 793 C CA . LEU A 1 101 ? -7.610 -3.795 -2.257 1.00 93.94 101 LEU A CA 1
ATOM 794 C C . LEU A 1 101 ? -7.620 -2.285 -1.997 1.00 93.94 101 LEU A C 1
ATOM 796 O O . LEU A 1 101 ? -8.189 -1.538 -2.792 1.00 93.94 101 LEU A O 1
ATOM 800 N N . SER A 1 102 ? -7.026 -1.827 -0.894 1.00 93.69 102 SER A N 1
ATOM 801 C CA . SER A 1 102 ? -6.921 -0.388 -0.629 1.00 93.69 102 SER A CA 1
ATOM 802 C C . SER A 1 102 ? -6.155 0.318 -1.752 1.00 93.69 102 SER A C 1
ATOM 804 O O . SER A 1 102 ? -5.119 -0.177 -2.189 1.00 93.69 102 SER A O 1
ATOM 806 N N . GLN A 1 103 ? -6.674 1.458 -2.223 1.00 94.44 103 GLN A N 1
ATOM 807 C CA . GLN A 1 103 ? -6.096 2.204 -3.350 1.00 94.44 103 GLN A CA 1
ATOM 808 C C . GLN A 1 103 ? -4.637 2.593 -3.102 1.00 94.44 103 GLN A C 1
ATOM 810 O O . GLN A 1 103 ? -3.809 2.522 -4.003 1.00 94.44 103 GLN A O 1
ATOM 815 N N . THR A 1 104 ? -4.360 2.995 -1.867 1.00 95.06 104 THR A N 1
ATOM 816 C CA . THR A 1 104 ? -3.050 3.382 -1.361 1.00 95.06 104 THR A CA 1
ATOM 817 C C . THR A 1 104 ? -2.695 2.515 -0.151 1.00 95.06 104 THR A C 1
ATOM 819 O O . THR A 1 104 ? -3.579 1.864 0.435 1.00 95.06 104 THR A O 1
ATOM 822 N N . PRO A 1 105 ? -1.433 2.536 0.311 1.00 96.38 105 PRO A N 1
ATOM 823 C CA . PRO A 1 105 ? -1.108 2.152 1.676 1.00 96.38 105 PRO A CA 1
ATOM 824 C C . PRO A 1 105 ? -1.962 2.928 2.687 1.00 96.38 105 PRO A C 1
ATOM 826 O O . PRO A 1 105 ? -2.370 4.067 2.434 1.00 96.38 105 PRO A O 1
ATOM 829 N N . ILE A 1 106 ? -2.208 2.330 3.855 1.00 95.69 106 ILE A N 1
ATOM 830 C CA . ILE A 1 106 ? -2.943 3.016 4.923 1.00 95.69 106 ILE A CA 1
ATOM 831 C C . ILE A 1 106 ? -2.143 4.211 5.422 1.00 95.69 106 ILE A C 1
ATOM 833 O O . ILE A 1 106 ? -0.961 4.085 5.744 1.00 95.69 106 ILE A O 1
ATOM 837 N N . THR A 1 107 ? -2.792 5.367 5.505 1.00 96.12 107 THR A N 1
ATOM 838 C CA . THR A 1 107 ? -2.143 6.614 5.908 1.00 96.12 107 THR A CA 1
ATOM 839 C C . THR A 1 107 ? -2.016 6.738 7.424 1.00 96.12 107 THR A C 1
ATOM 841 O O . THR A 1 107 ? -2.725 6.082 8.194 1.00 96.12 107 THR A O 1
ATOM 844 N N . GLN A 1 108 ? -1.127 7.621 7.882 1.00 95.81 108 GLN A N 1
ATOM 845 C CA . GLN A 1 108 ? -0.974 7.924 9.304 1.00 95.81 108 GLN A CA 1
ATOM 846 C C . GLN A 1 108 ? -2.281 8.430 9.931 1.00 95.81 108 GLN A C 1
ATOM 848 O O . GLN A 1 108 ? -2.587 8.052 11.063 1.00 95.81 108 GLN A O 1
ATOM 853 N N . ALA A 1 109 ? -3.074 9.239 9.218 1.00 93.69 109 ALA A N 1
ATOM 854 C CA . ALA A 1 109 ? -4.382 9.680 9.707 1.00 93.69 109 ALA A CA 1
ATOM 855 C C . ALA A 1 109 ? -5.405 8.539 9.786 1.00 93.69 109 ALA A C 1
ATOM 857 O O . ALA A 1 109 ? -6.074 8.408 10.810 1.00 93.69 109 ALA A O 1
ATOM 858 N N . GLN A 1 110 ? -5.501 7.691 8.756 1.00 92.75 110 GLN A N 1
ATOM 859 C CA . GLN A 1 110 ? -6.406 6.532 8.767 1.00 92.75 110 GLN A CA 1
ATOM 860 C C . GLN A 1 110 ? -6.071 5.567 9.913 1.00 92.75 110 GLN A C 1
ATOM 862 O O . GLN A 1 110 ? -6.965 5.095 10.615 1.00 92.75 110 GLN A O 1
ATOM 867 N N . TRP A 1 111 ? -4.779 5.303 10.139 1.00 95.56 111 TRP A N 1
ATOM 868 C CA . TRP A 1 111 ? -4.326 4.501 11.274 1.00 95.56 111 TRP A CA 1
ATOM 869 C C . TRP A 1 111 ? -4.742 5.117 12.608 1.00 95.56 111 TRP A C 1
ATOM 871 O O . TRP A 1 111 ? -5.343 4.442 13.445 1.00 95.56 111 TRP A O 1
ATOM 881 N N . ARG A 1 112 ? -4.427 6.404 12.798 1.00 95.25 112 ARG A N 1
ATOM 882 C CA . ARG A 1 112 ? -4.683 7.138 14.042 1.00 95.25 112 ARG A CA 1
ATOM 883 C C . ARG A 1 112 ? -6.162 7.141 14.406 1.00 95.25 112 ARG A C 1
ATOM 885 O O . ARG A 1 112 ? -6.483 6.958 15.575 1.00 95.25 112 ARG A O 1
ATOM 892 N N . GLU A 1 113 ? -7.038 7.303 13.419 1.00 92.56 113 GLU A N 1
ATOM 893 C CA . GLU A 1 113 ? -8.490 7.249 13.597 1.00 92.56 113 GLU A CA 1
ATOM 894 C C . GLU A 1 113 ? -8.932 5.910 14.213 1.00 92.56 113 GLU A C 1
ATOM 896 O O . GLU A 1 113 ? -9.498 5.886 15.305 1.00 92.56 113 GLU A O 1
ATOM 901 N N . VAL A 1 114 ? -8.593 4.780 13.581 1.00 91.56 114 VAL A N 1
ATOM 902 C CA . VAL A 1 114 ? -8.982 3.437 14.063 1.00 91.56 114 VAL A CA 1
ATOM 903 C C . VAL A 1 114 ? -8.287 3.069 15.379 1.00 91.56 114 VAL A C 1
ATOM 905 O O . VAL A 1 114 ? -8.863 2.390 16.237 1.00 91.56 114 VAL A O 1
ATOM 908 N N . ALA A 1 115 ? -7.040 3.506 15.562 1.00 94.75 115 ALA A N 1
ATOM 909 C CA . ALA A 1 115 ? -6.291 3.281 16.791 1.00 94.75 115 ALA A CA 1
ATOM 910 C C . ALA A 1 115 ? -6.933 3.986 17.999 1.00 94.75 115 ALA A C 1
ATOM 912 O O . ALA A 1 115 ? -6.920 3.416 19.091 1.00 94.75 115 ALA A O 1
ATOM 913 N N . ASN A 1 116 ? -7.526 5.168 17.783 1.00 93.88 116 ASN A N 1
ATOM 914 C CA . ASN A 1 116 ? -8.184 5.994 18.800 1.00 93.88 116 ASN A CA 1
ATOM 915 C C . ASN A 1 116 ? -9.653 5.650 19.056 1.00 93.88 116 ASN A C 1
ATOM 917 O O . ASN A 1 116 ? -10.268 6.238 19.950 1.00 93.88 116 ASN A O 1
ATOM 921 N N . TRP A 1 117 ? -10.245 4.731 18.292 1.00 90.56 117 TRP A N 1
ATOM 922 C CA . TRP A 1 117 ? -11.577 4.244 18.625 1.00 90.56 117 TRP A CA 1
ATOM 923 C C . TRP A 1 117 ? -11.602 3.695 20.055 1.00 90.56 117 TRP A C 1
ATOM 925 O O . TRP A 1 117 ? -10.593 3.235 20.586 1.00 90.56 117 TRP A O 1
ATOM 935 N N . GLN A 1 118 ? -12.790 3.696 20.649 1.00 91.25 118 GLN A N 1
ATOM 936 C CA . GLN A 1 118 ? -13.062 2.987 21.896 1.00 91.25 118 GLN A CA 1
ATOM 937 C C . GLN A 1 118 ? -13.862 1.717 21.597 1.00 91.25 118 GLN A C 1
ATOM 939 O O . GLN A 1 118 ? -14.698 1.756 20.688 1.00 91.25 118 GLN A O 1
ATOM 944 N N . PRO A 1 119 ? -13.646 0.602 22.310 1.00 90.94 119 PRO A N 1
ATOM 945 C CA . PRO A 1 119 ? -14.455 -0.595 22.112 1.00 90.94 119 PRO A CA 1
ATOM 946 C C . PRO A 1 119 ? -15.927 -0.280 22.404 1.00 90.94 119 PRO A C 1
ATOM 948 O O . PRO A 1 119 ? -16.242 0.441 23.353 1.00 90.94 119 PRO A O 1
ATOM 951 N N . ARG A 1 120 ? -16.838 -0.786 21.566 1.00 90.69 120 ARG A N 1
ATOM 952 C CA . ARG A 1 120 ? -18.274 -0.781 21.897 1.00 90.69 120 ARG A CA 1
ATOM 953 C C . ARG A 1 120 ? -18.556 -1.844 22.960 1.00 90.69 120 ARG A C 1
ATOM 955 O O . ARG A 1 120 ? -17.743 -2.739 23.178 1.00 90.69 120 ARG A O 1
ATOM 962 N N . GLU A 1 121 ? -19.708 -1.754 23.618 1.00 91.75 121 GLU A N 1
ATOM 963 C CA . GLU A 1 121 ? -20.131 -2.767 24.587 1.00 91.75 121 GLU A CA 1
ATOM 964 C C . GLU A 1 121 ? -20.080 -4.173 23.960 1.00 91.75 121 GLU A C 1
ATOM 966 O O . GLU A 1 121 ? -20.633 -4.406 22.887 1.00 91.75 121 GLU A O 1
ATOM 971 N N . GLY A 1 122 ? -19.355 -5.088 24.610 1.00 88.06 122 GLY A N 1
ATOM 972 C CA . GLY A 1 122 ? -19.148 -6.458 24.133 1.00 88.06 122 GLY A CA 1
ATOM 973 C C . GLY A 1 122 ? -18.008 -6.662 23.122 1.00 88.06 122 GLY A C 1
ATOM 974 O O . GLY A 1 122 ? -17.674 -7.812 22.841 1.00 88.06 122 GLY A O 1
ATOM 975 N N . GLU A 1 123 ? -17.364 -5.609 22.603 1.00 90.12 123 GLU A N 1
ATOM 976 C CA . GLU A 1 123 ? -16.179 -5.758 21.744 1.00 90.12 123 GLU A CA 1
ATOM 977 C C . GLU A 1 123 ? -14.937 -6.117 22.580 1.00 90.12 123 GLU A C 1
ATOM 979 O O . GLU A 1 123 ? -14.590 -5.431 23.542 1.00 90.12 123 GLU A O 1
ATOM 984 N N . ILE A 1 124 ? -14.223 -7.174 22.179 1.00 88.06 124 ILE A N 1
ATOM 985 C CA . ILE A 1 124 ? -12.971 -7.600 22.819 1.00 88.06 124 ILE A CA 1
ATOM 986 C C . ILE A 1 124 ? -11.805 -7.285 21.889 1.00 88.06 124 ILE A C 1
ATOM 988 O O . ILE A 1 124 ? -11.644 -7.902 20.834 1.00 88.06 124 ILE A O 1
ATOM 992 N N . TRP A 1 125 ? -10.963 -6.344 22.303 1.00 92.00 125 TRP A N 1
ATOM 993 C CA . TRP A 1 125 ? -9.755 -5.968 21.574 1.00 92.00 125 TRP A CA 1
ATOM 994 C C . TRP A 1 125 ? -8.552 -6.705 22.136 1.00 92.00 125 TRP A C 1
ATOM 996 O O . TRP A 1 125 ? -8.342 -6.750 23.348 1.00 92.00 125 TRP A O 1
ATOM 1006 N N . ARG A 1 126 ? -7.749 -7.307 21.254 1.00 92.19 126 ARG A N 1
ATOM 1007 C CA . ARG A 1 126 ? -6.643 -8.179 21.681 1.00 92.19 126 ARG A CA 1
ATOM 1008 C C . ARG A 1 126 ? -5.365 -7.401 21.959 1.00 92.19 126 ARG A C 1
ATOM 1010 O O . ARG A 1 126 ? -4.429 -7.962 22.526 1.00 92.19 126 ARG A O 1
ATOM 1017 N N . ARG A 1 127 ? -5.299 -6.142 21.517 1.00 94.75 127 ARG A N 1
ATOM 1018 C CA . ARG A 1 127 ? -4.145 -5.263 21.715 1.00 94.75 127 ARG A CA 1
ATOM 1019 C C . ARG A 1 127 ? -4.502 -3.786 21.615 1.00 94.75 127 ARG A C 1
ATOM 1021 O O . ARG A 1 127 ? -5.406 -3.378 20.883 1.00 94.75 127 ARG A O 1
ATOM 1028 N N . THR A 1 128 ? -3.713 -2.989 22.321 1.00 95.69 128 THR A N 1
ATOM 1029 C CA . THR A 1 128 ? -3.707 -1.533 22.199 1.00 95.69 128 THR A CA 1
ATOM 1030 C C . THR A 1 128 ? -2.864 -1.135 20.996 1.00 95.69 128 THR A C 1
ATOM 1032 O O . THR A 1 128 ? -1.707 -1.533 20.893 1.00 95.69 128 THR A O 1
ATOM 1035 N N . LEU A 1 129 ? -3.432 -0.334 20.098 1.00 96.69 129 LEU A N 1
ATOM 1036 C CA . LEU A 1 129 ? -2.705 0.245 18.973 1.00 96.69 129 LEU A CA 1
ATOM 1037 C C . LEU A 1 129 ? -2.103 1.588 19.392 1.00 96.69 129 LEU A C 1
ATOM 1039 O O . LEU A 1 129 ? -2.816 2.440 19.919 1.00 96.69 129 LEU A O 1
ATOM 1043 N N . GLN A 1 130 ? -0.811 1.803 19.131 1.00 97.69 130 GLN A N 1
ATOM 1044 C CA . GLN A 1 130 ? -0.205 3.128 19.271 1.00 97.69 130 GLN A CA 1
ATOM 1045 C C . GLN A 1 130 ? -0.780 4.053 18.178 1.00 97.69 130 GLN A C 1
ATOM 1047 O O . GLN A 1 130 ? -0.616 3.730 17.001 1.00 97.69 130 GLN A O 1
ATOM 1052 N N . PRO A 1 131 ? -1.420 5.197 18.502 1.00 96.38 131 PRO A N 1
ATOM 1053 C CA . PRO A 1 131 ? -2.105 6.015 17.489 1.00 96.38 131 PRO A CA 1
ATOM 1054 C C . PRO A 1 131 ? -1.185 6.722 16.489 1.00 96.38 131 PRO A C 1
ATOM 1056 O O . PRO A 1 131 ? -1.598 7.042 15.379 1.00 96.38 131 PRO A O 1
ATOM 1059 N N . ALA A 1 132 ? 0.068 6.970 16.864 1.00 96.94 132 ALA A N 1
ATOM 1060 C CA . ALA A 1 132 ? 1.070 7.577 15.993 1.00 96.94 132 ALA A CA 1
ATOM 1061 C C . ALA A 1 132 ? 2.372 6.763 16.053 1.00 96.94 132 ALA A C 1
ATOM 1063 O O . ALA A 1 132 ? 3.318 7.198 16.711 1.00 96.94 132 ALA A O 1
ATOM 1064 N N . PRO A 1 133 ? 2.446 5.581 15.418 1.00 97.56 133 PRO A N 1
ATOM 1065 C CA . PRO A 1 133 ? 3.614 4.699 15.514 1.00 97.56 133 PRO A CA 1
ATOM 1066 C C . PRO A 1 133 ? 4.764 5.131 14.591 1.00 97.56 133 PRO A C 1
ATOM 1068 O O . PRO A 1 133 ? 5.932 4.880 14.881 1.00 97.56 133 PRO A O 1
ATOM 1071 N N . SER A 1 134 ? 4.438 5.851 13.518 1.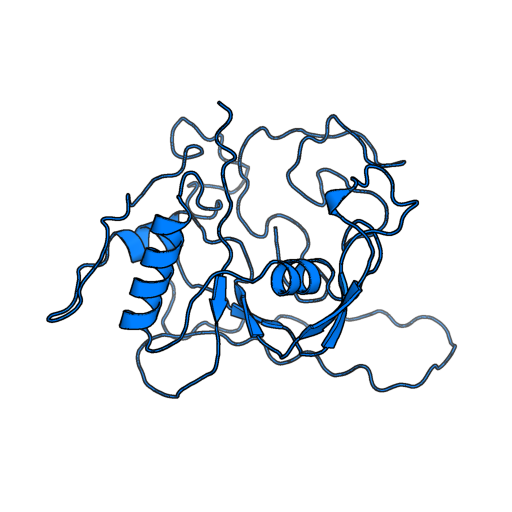00 97.88 134 SER A N 1
ATOM 1072 C CA . SER A 1 134 ? 5.350 6.213 12.432 1.00 97.88 134 SER A CA 1
ATOM 1073 C C . SER A 1 134 ? 6.556 7.030 12.895 1.00 97.88 134 SER A C 1
ATOM 1075 O O . SER A 1 134 ? 6.444 7.901 13.758 1.00 97.88 134 SER A O 1
ATOM 1077 N N . PHE A 1 135 ? 7.724 6.724 12.346 1.00 97.50 135 PHE A N 1
ATOM 1078 C CA . PHE A 1 135 ? 8.935 7.513 12.483 1.00 97.50 135 PHE A CA 1
ATOM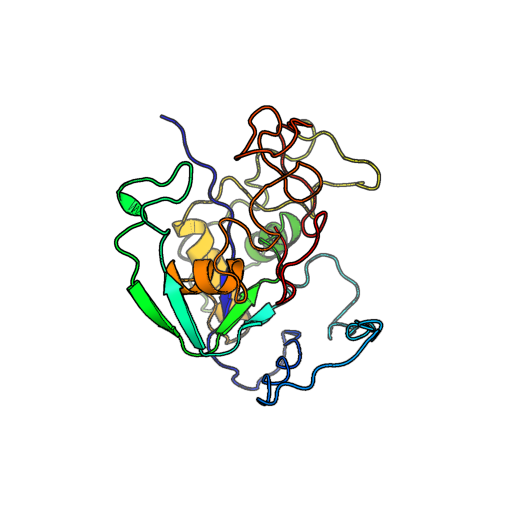 1079 C C . PHE A 1 135 ? 8.846 8.838 11.723 1.00 97.50 135 PHE A C 1
ATOM 1081 O O . PHE A 1 135 ? 9.102 9.878 12.322 1.00 97.50 135 PHE A O 1
ATOM 1088 N N . PHE A 1 136 ? 8.446 8.822 10.448 1.00 96.50 136 PHE A N 1
ATOM 1089 C CA . PHE A 1 136 ? 8.416 10.012 9.591 1.00 96.50 136 PHE A CA 1
ATOM 1090 C C . PHE A 1 136 ? 7.179 10.875 9.877 1.00 96.50 136 PHE A C 1
ATOM 1092 O O . PHE A 1 136 ? 6.208 10.887 9.117 1.00 96.50 136 PHE A O 1
ATOM 1099 N N . LYS A 1 137 ? 7.229 11.593 11.000 1.00 94.69 137 LYS A N 1
ATOM 1100 C CA . LYS A 1 137 ? 6.217 12.539 11.488 1.00 94.69 137 LYS A CA 1
ATOM 1101 C C . LYS A 1 137 ? 6.885 13.676 12.270 1.00 94.69 137 LYS A C 1
ATOM 1103 O O . LYS A 1 137 ? 7.957 13.473 12.840 1.00 94.69 137 LYS A O 1
ATOM 1108 N N . GLY A 1 138 ? 6.228 14.832 12.376 1.00 92.06 138 GLY A N 1
ATOM 1109 C CA . GLY A 1 138 ? 6.750 15.979 13.135 1.00 92.06 138 GLY A CA 1
ATOM 1110 C C . GLY A 1 138 ? 8.171 16.358 12.700 1.00 92.06 138 GLY A C 1
ATOM 1111 O O . GLY A 1 138 ? 8.459 16.379 11.509 1.00 92.06 138 GLY A O 1
ATOM 1112 N N . GLU A 1 139 ? 9.068 16.581 13.660 1.00 92.94 139 GLU A N 1
ATOM 1113 C CA . GLU A 1 139 ? 10.474 16.952 13.411 1.00 92.94 139 GLU A CA 1
ATOM 1114 C C . GLU A 1 139 ? 11.287 15.878 12.664 1.00 92.94 139 GLU A C 1
ATOM 1116 O O . GLU A 1 139 ? 12.305 16.187 12.052 1.00 92.94 139 GLU A O 1
ATOM 1121 N N . ASN A 1 140 ? 10.827 14.621 12.655 1.00 95.50 140 ASN A N 1
ATOM 1122 C CA . ASN A 1 140 ? 11.478 13.530 11.922 1.00 95.50 140 ASN A CA 1
ATOM 1123 C C . ASN A 1 140 ? 11.083 13.478 10.435 1.00 95.50 140 ASN A C 1
ATOM 1125 O O . ASN A 1 140 ? 11.455 12.538 9.732 1.00 95.50 140 ASN A O 1
ATOM 1129 N N . ALA A 1 141 ? 10.296 14.436 9.946 1.00 95.06 141 ALA A N 1
ATOM 1130 C CA . ALA A 1 141 ? 9.869 14.508 8.557 1.00 95.06 141 ALA A CA 1
ATOM 1131 C C . ALA A 1 141 ? 10.092 15.909 7.988 1.00 95.06 141 ALA A C 1
ATOM 1133 O O . ALA A 1 141 ? 9.662 16.909 8.557 1.00 95.06 141 ALA A O 1
ATOM 1134 N N . ARG A 1 142 ? 10.693 15.974 6.797 1.00 96.06 142 ARG A N 1
ATOM 1135 C CA . ARG A 1 142 ? 10.714 17.201 6.001 1.00 96.06 142 ARG A CA 1
ATOM 1136 C C . ARG A 1 142 ? 9.458 17.226 5.139 1.00 96.06 142 ARG A C 1
ATOM 1138 O O . ARG A 1 142 ? 9.353 16.421 4.207 1.00 96.06 142 ARG A O 1
ATOM 1145 N N . LEU A 1 143 ? 8.523 18.123 5.446 1.00 95.00 143 LEU A N 1
ATOM 1146 C CA . LEU A 1 143 ? 7.329 18.338 4.624 1.00 95.00 143 LEU A CA 1
ATOM 1147 C C . LEU A 1 143 ? 7.746 18.682 3.188 1.00 95.00 143 LEU A C 1
ATOM 1149 O O . LEU A 1 143 ? 8.684 19.456 2.976 1.00 95.00 143 LEU A O 1
ATOM 1153 N N . LEU A 1 144 ? 7.113 18.035 2.212 1.00 92.44 144 LEU A N 1
ATOM 1154 C CA . LEU A 1 144 ? 7.280 18.373 0.804 1.00 92.44 144 LEU A CA 1
ATOM 1155 C C . LEU A 1 144 ? 6.402 19.578 0.461 1.00 92.44 144 LEU A C 1
ATOM 1157 O O . LEU A 1 144 ? 5.512 19.955 1.223 1.00 92.44 144 LEU A O 1
ATOM 1161 N N . GLU A 1 145 ? 6.667 20.199 -0.685 1.00 91.56 145 GLU A N 1
ATOM 1162 C CA . GLU A 1 145 ? 5.847 21.304 -1.175 1.00 91.56 145 GLU A CA 1
ATOM 1163 C C . GLU A 1 145 ? 4.367 20.889 -1.244 1.00 91.56 145 GLU A C 1
ATOM 1165 O O . GLU A 1 145 ? 4.031 19.827 -1.767 1.00 91.56 145 GLU A O 1
ATOM 1170 N N . GLY A 1 146 ? 3.491 21.708 -0.657 1.00 88.44 146 GLY A N 1
ATOM 1171 C CA . GLY A 1 146 ? 2.058 21.422 -0.551 1.00 88.44 146 GLY A CA 1
ATOM 1172 C C . GLY A 1 146 ? 1.640 20.559 0.648 1.00 88.44 146 GLY A C 1
ATOM 1173 O O . GLY A 1 146 ? 0.444 20.462 0.917 1.00 88.44 146 GLY A O 1
ATOM 1174 N N . GLU A 1 147 ? 2.568 19.979 1.417 1.00 91.94 147 GLU A N 1
ATOM 1175 C CA . GLU A 1 147 ? 2.232 19.304 2.677 1.00 91.94 147 GLU A CA 1
ATOM 1176 C C . GLU A 1 147 ? 2.171 20.296 3.848 1.00 91.94 147 GLU A C 1
ATOM 1178 O O . GLU A 1 147 ? 3.105 21.056 4.095 1.00 91.94 147 GLU A O 1
ATOM 1183 N N . THR A 1 148 ? 1.096 20.230 4.636 1.00 90.81 148 THR A N 1
ATOM 1184 C CA . THR A 1 148 ? 0.991 20.914 5.941 1.00 90.81 148 THR A CA 1
ATOM 1185 C C . THR A 1 148 ? 1.203 19.960 7.116 1.00 90.81 148 THR A C 1
ATOM 1187 O O . THR A 1 148 ? 1.644 20.377 8.185 1.00 90.81 148 THR A O 1
ATOM 1190 N N . THR A 1 149 ? 0.916 18.670 6.926 1.00 93.12 149 THR A N 1
ATOM 1191 C CA . THR A 1 149 ? 1.132 17.595 7.901 1.00 93.12 149 THR A CA 1
ATOM 1192 C C . THR A 1 149 ? 1.594 16.323 7.184 1.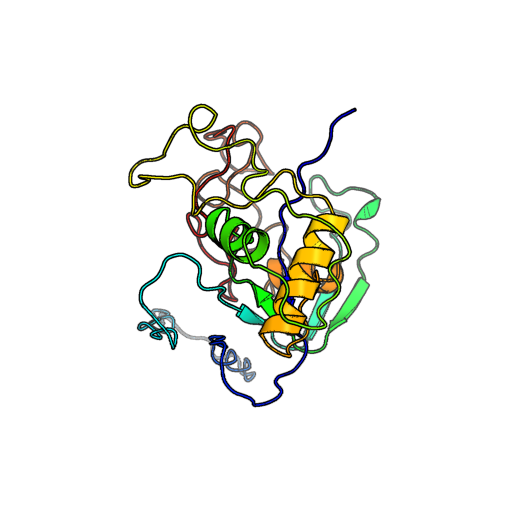00 93.12 149 THR A C 1
ATOM 1194 O O . THR A 1 149 ? 1.527 16.221 5.963 1.00 93.12 149 THR A O 1
ATOM 1197 N N . THR A 1 150 ? 2.029 15.321 7.952 1.00 95.31 150 THR A N 1
ATOM 1198 C CA . THR A 1 150 ? 2.400 13.984 7.440 1.00 95.31 150 THR A CA 1
ATOM 1199 C C . THR A 1 150 ? 1.225 13.002 7.425 1.00 95.31 150 THR A C 1
ATOM 1201 O O . THR A 1 150 ? 1.407 11.806 7.214 1.00 95.31 150 THR A O 1
ATOM 1204 N N . ASP A 1 151 ? 0.001 13.485 7.639 1.00 93.75 151 ASP A N 1
ATOM 1205 C CA . ASP A 1 151 ? -1.182 12.640 7.822 1.00 93.75 151 ASP A CA 1
ATOM 1206 C C . ASP A 1 151 ? -1.516 11.779 6.600 1.00 93.75 151 ASP A C 1
ATOM 1208 O O . ASP A 1 151 ? -2.075 10.695 6.763 1.00 93.75 151 ASP A O 1
ATOM 1212 N N . GLN A 1 152 ? -1.148 12.243 5.402 1.00 93.38 152 GLN A N 1
ATOM 1213 C CA . GLN A 1 152 ? -1.312 11.518 4.138 1.00 93.38 152 GLN A CA 1
ATOM 1214 C C . GLN A 1 152 ? -0.119 10.623 3.794 1.00 93.38 152 GLN A C 1
ATOM 1216 O O . GLN A 1 152 ? -0.128 9.966 2.762 1.00 93.38 152 GLN A O 1
ATOM 1221 N N . ARG A 1 153 ? 0.923 10.566 4.626 1.00 95.94 153 ARG A N 1
ATOM 1222 C CA . ARG A 1 153 ? 2.017 9.608 4.431 1.00 95.94 153 ARG A CA 1
ATOM 1223 C C . ARG A 1 153 ? 1.576 8.219 4.900 1.00 95.94 153 ARG A C 1
ATOM 1225 O O . ARG A 1 153 ? 0.718 8.131 5.783 1.00 95.94 153 ARG A O 1
ATOM 1232 N N . PRO A 1 154 ? 2.149 7.128 4.364 1.00 97.12 154 PRO A N 1
ATOM 1233 C CA . PRO A 1 154 ? 1.853 5.784 4.841 1.00 97.12 154 PRO A CA 1
ATOM 1234 C C . PRO A 1 154 ? 2.209 5.638 6.323 1.00 97.12 154 PRO A C 1
ATOM 1236 O O . PRO A 1 154 ? 3.232 6.156 6.785 1.00 97.12 154 PRO A O 1
ATOM 1239 N N . VAL A 1 155 ? 1.381 4.898 7.061 1.00 98.06 155 VAL A N 1
ATOM 1240 C CA . VAL A 1 155 ? 1.738 4.440 8.398 1.00 98.06 155 VAL A CA 1
ATOM 1241 C C . VAL A 1 155 ? 2.869 3.417 8.289 1.00 98.06 155 VAL A C 1
ATOM 1243 O O . VAL A 1 155 ? 2.795 2.434 7.552 1.00 98.06 155 VAL A O 1
ATOM 1246 N N . GLU A 1 156 ? 3.936 3.655 9.038 1.00 97.00 156 GLU A N 1
ATOM 1247 C CA . GLU A 1 156 ? 5.024 2.702 9.253 1.00 97.00 156 GLU A CA 1
ATOM 1248 C C . GLU A 1 156 ? 5.306 2.506 10.751 1.00 97.00 156 GLU A C 1
ATOM 1250 O O . GLU A 1 156 ? 4.649 3.127 11.594 1.00 97.00 156 GLU A O 1
ATOM 1255 N N . ARG A 1 157 ? 6.219 1.574 11.069 1.00 97.44 157 ARG A N 1
ATOM 1256 C CA . ARG A 1 157 ? 6.506 1.060 12.426 1.00 97.44 157 ARG A CA 1
ATOM 1257 C C . ARG A 1 157 ? 5.328 0.377 13.121 1.00 97.44 157 ARG A C 1
ATOM 1259 O O . ARG A 1 157 ? 5.183 0.436 14.337 1.00 97.44 157 ARG A O 1
ATOM 1266 N N . VAL A 1 158 ? 4.536 -0.340 12.336 1.00 97.00 158 VAL A N 1
ATOM 1267 C CA . VAL A 1 158 ? 3.474 -1.228 12.818 1.00 97.00 158 VAL A CA 1
ATOM 1268 C C . VAL A 1 158 ? 3.885 -2.686 12.635 1.00 97.00 158 VAL A C 1
ATOM 1270 O O . VAL A 1 158 ? 4.559 -3.041 11.665 1.00 97.00 158 VAL A O 1
ATOM 1273 N N . THR A 1 159 ? 3.502 -3.546 13.573 1.00 96.94 159 THR A N 1
ATOM 1274 C CA . THR A 1 159 ? 3.732 -4.991 13.466 1.00 96.94 159 THR A CA 1
ATOM 1275 C C . THR A 1 159 ? 2.596 -5.671 12.701 1.00 96.94 159 THR A C 1
ATOM 1277 O O . THR A 1 159 ? 1.504 -5.122 12.555 1.00 96.94 159 THR A O 1
ATOM 1280 N N . TRP A 1 160 ? 2.818 -6.907 12.241 1.00 95.94 160 TRP A N 1
ATOM 1281 C CA . TRP A 1 160 ? 1.749 -7.713 11.635 1.00 95.94 160 TRP A CA 1
ATOM 1282 C C . TRP A 1 160 ? 0.570 -7.897 12.601 1.00 95.94 160 TRP A C 1
ATOM 1284 O O . TRP A 1 160 ? -0.592 -7.835 12.212 1.00 95.94 160 TRP A O 1
ATOM 1294 N N . GLN A 1 161 ? 0.869 -8.069 13.885 1.00 97.31 161 GLN A N 1
ATOM 1295 C CA . GLN A 1 161 ? -0.111 -8.154 14.953 1.00 97.31 161 GLN A CA 1
ATOM 1296 C C . GLN A 1 161 ? -0.961 -6.876 15.042 1.00 97.31 161 GLN A C 1
ATOM 1298 O O . GLN A 1 161 ? -2.190 -6.967 15.063 1.00 97.31 161 GLN A O 1
ATOM 1303 N N . ASP A 1 162 ? -0.342 -5.696 15.041 1.00 97.62 162 ASP A N 1
ATOM 1304 C CA . ASP A 1 162 ? -1.063 -4.413 15.086 1.00 97.62 162 ASP A CA 1
ATOM 1305 C C . ASP A 1 162 ? -1.994 -4.259 13.878 1.00 97.62 162 ASP A C 1
ATOM 1307 O O . ASP A 1 162 ? -3.161 -3.903 14.004 1.00 97.62 162 ASP A O 1
ATOM 1311 N N . VAL A 1 163 ? -1.491 -4.622 12.705 1.00 96.50 163 VAL A N 1
ATOM 1312 C CA . VAL A 1 163 ? -2.196 -4.612 11.419 1.00 96.50 163 VAL A CA 1
ATOM 1313 C C . VAL A 1 163 ? -3.415 -5.551 11.419 1.00 96.50 163 VAL A C 1
ATOM 1315 O O . VAL A 1 163 ? -4.489 -5.188 10.934 1.00 96.50 163 VAL A O 1
ATOM 1318 N N . MET A 1 164 ? -3.302 -6.738 12.019 1.00 96.12 164 MET A N 1
ATOM 1319 C CA . MET A 1 164 ? -4.437 -7.657 12.162 1.00 96.12 164 MET A CA 1
ATOM 1320 C C . MET A 1 164 ? -5.477 -7.174 13.177 1.00 96.12 164 MET A C 1
ATOM 1322 O O . MET A 1 164 ? -6.670 -7.392 12.973 1.00 96.12 164 MET A O 1
ATOM 1326 N N . GLU A 1 165 ? -5.057 -6.497 14.247 1.00 96.81 165 GLU A N 1
ATOM 1327 C CA . GLU A 1 165 ? -5.992 -5.836 15.165 1.00 96.81 165 GLU A CA 1
ATOM 1328 C C . GLU A 1 165 ? -6.715 -4.679 14.472 1.00 96.81 165 GLU A C 1
ATOM 1330 O O . GLU A 1 165 ? -7.933 -4.580 14.577 1.00 96.81 165 GLU A O 1
ATOM 1335 N N . PHE A 1 166 ? -6.000 -3.853 13.705 1.00 95.12 166 PHE A N 1
ATOM 1336 C CA . PHE A 1 166 ? -6.590 -2.790 12.890 1.00 95.12 166 PHE A CA 1
ATOM 1337 C C . PHE A 1 166 ? -7.684 -3.344 11.956 1.00 95.12 166 PHE A C 1
ATOM 1339 O O . PHE A 1 166 ? -8.805 -2.834 11.942 1.00 95.12 166 PHE A O 1
ATOM 1346 N N . CYS A 1 167 ? -7.418 -4.460 11.263 1.00 93.50 167 CYS A N 1
ATOM 1347 C CA . CYS A 1 167 ? -8.434 -5.178 10.479 1.00 93.50 167 CYS A CA 1
ATOM 1348 C C . CYS A 1 167 ? -9.622 -5.657 11.313 1.00 93.50 167 CYS A C 1
ATOM 1350 O O . CYS A 1 167 ? -10.761 -5.587 10.854 1.00 93.50 167 CYS A O 1
ATOM 1352 N N . SER A 1 168 ? -9.361 -6.191 12.509 1.00 93.56 168 SER A N 1
ATOM 1353 C CA . SER A 1 168 ? -10.410 -6.674 13.406 1.00 93.56 168 SER A CA 1
ATOM 1354 C C . SER A 1 168 ? -11.330 -5.532 13.820 1.00 93.56 168 SER A C 1
ATOM 1356 O O . SER A 1 168 ? -12.542 -5.660 13.703 1.00 93.56 168 SER A O 1
ATOM 1358 N N . ARG A 1 169 ? -10.772 -4.382 14.209 1.00 92.50 169 ARG A N 1
ATOM 1359 C CA . ARG A 1 169 ? -11.552 -3.191 14.569 1.00 92.50 169 ARG A CA 1
ATOM 1360 C C . ARG A 1 169 ? -12.402 -2.700 13.399 1.00 92.50 169 ARG A C 1
ATOM 1362 O O . ARG A 1 169 ? -13.589 -2.440 13.577 1.00 92.50 169 ARG A O 1
ATOM 1369 N N . LEU A 1 170 ? -11.840 -2.633 12.189 1.00 88.44 170 LEU A N 1
ATOM 1370 C CA . LEU A 1 170 ? -12.617 -2.314 10.986 1.00 88.44 170 LEU A CA 1
ATOM 1371 C C . LEU A 1 170 ? -13.741 -3.329 10.751 1.00 88.44 170 LEU A C 1
ATOM 1373 O O . LEU A 1 170 ? -14.867 -2.939 10.449 1.00 88.44 170 LEU A O 1
ATOM 1377 N N . ARG A 1 171 ? -13.471 -4.626 10.920 1.00 87.56 171 ARG A N 1
ATOM 1378 C CA . ARG A 1 171 ? -14.485 -5.676 10.781 1.00 87.56 171 ARG A CA 1
ATOM 1379 C C . ARG A 1 171 ? -15.643 -5.487 11.751 1.00 87.56 171 ARG A C 1
ATOM 1381 O O . ARG A 1 171 ? -16.783 -5.485 11.296 1.00 87.56 171 ARG A O 1
ATOM 1388 N N . GLU A 1 172 ? -15.361 -5.282 13.034 1.00 86.56 172 GLU A N 1
ATOM 1389 C CA . GLU A 1 172 ? -16.399 -5.060 14.050 1.00 86.56 172 GLU A CA 1
ATOM 1390 C C . GLU A 1 172 ? -17.229 -3.804 13.741 1.00 86.56 172 GLU A C 1
ATOM 1392 O O . GLU A 1 172 ? -18.457 -3.814 13.827 1.00 86.56 172 GLU A O 1
ATOM 1397 N N . ARG A 1 173 ? -16.586 -2.719 13.287 1.00 82.00 173 ARG A N 1
ATOM 1398 C CA . ARG A 1 173 ? -17.291 -1.458 13.012 1.00 82.00 173 ARG A CA 1
ATOM 1399 C C . ARG A 1 173 ? -18.116 -1.449 11.734 1.00 82.00 173 ARG A C 1
ATOM 1401 O O . ARG A 1 173 ? -19.089 -0.702 11.664 1.00 82.00 173 ARG A O 1
ATOM 1408 N N . THR A 1 174 ? -17.736 -2.239 10.738 1.00 81.81 174 THR A N 1
ATOM 1409 C CA . THR A 1 174 ? -18.342 -2.194 9.396 1.00 81.81 174 THR A CA 1
ATOM 1410 C C . THR A 1 174 ? -19.162 -3.433 9.046 1.00 81.81 174 THR A C 1
ATOM 1412 O O . THR A 1 174 ? -19.907 -3.413 8.068 1.00 81.81 174 THR A O 1
ATOM 1415 N N . GLY A 1 175 ? -18.988 -4.537 9.780 1.00 81.69 175 GLY A N 1
ATOM 1416 C CA . GLY A 1 175 ? -19.534 -5.849 9.430 1.00 81.69 175 GLY A CA 1
ATOM 1417 C C . GLY A 1 175 ? -18.872 -6.504 8.208 1.00 81.69 175 GLY A C 1
ATOM 1418 O O . GLY A 1 175 ? -19.359 -7.529 7.719 1.00 81.69 175 GLY A O 1
ATOM 1419 N N . ARG A 1 176 ? -17.775 -5.935 7.687 1.00 83.94 176 ARG A N 1
ATOM 1420 C CA . ARG A 1 176 ? -17.074 -6.429 6.494 1.00 83.94 176 ARG A CA 1
ATOM 1421 C C . ARG A 1 176 ? -15.756 -7.104 6.846 1.00 83.94 176 ARG A C 1
ATOM 1423 O O . ARG A 1 176 ? -15.126 -6.816 7.856 1.00 83.94 176 ARG A O 1
ATOM 1430 N N . THR A 1 177 ? -15.307 -8.018 5.995 1.00 88.12 177 THR A N 1
ATOM 1431 C CA . THR A 1 177 ? -14.052 -8.737 6.236 1.00 88.12 177 THR A CA 1
ATOM 1432 C C . THR A 1 177 ? -12.870 -7.928 5.727 1.00 88.12 177 THR A C 1
ATOM 1434 O O . THR A 1 177 ? -12.632 -7.942 4.526 1.00 88.12 177 THR A O 1
ATOM 1437 N N . TYR A 1 178 ? -12.113 -7.310 6.635 1.00 88.12 178 TYR A N 1
ATOM 1438 C CA . TYR A 1 178 ? -10.796 -6.730 6.354 1.00 88.12 178 TYR A CA 1
ATOM 1439 C C . TYR A 1 178 ? -9.671 -7.715 6.711 1.00 88.12 178 TYR A C 1
ATOM 1441 O O . TYR A 1 178 ? -9.766 -8.438 7.711 1.00 88.12 178 TYR A O 1
ATOM 1449 N N . THR A 1 179 ? -8.625 -7.778 5.883 1.00 93.62 179 THR A N 1
ATOM 1450 C CA . THR A 1 179 ? -7.410 -8.587 6.111 1.00 93.62 179 THR A CA 1
ATOM 1451 C C . THR A 1 179 ? -6.236 -8.073 5.271 1.00 93.62 179 THR A C 1
ATOM 1453 O O . THR A 1 179 ? -6.427 -7.172 4.472 1.00 93.62 179 THR A O 1
ATOM 1456 N N . LEU A 1 180 ? -5.026 -8.608 5.416 1.00 95.12 180 LEU A N 1
ATOM 1457 C CA . LEU A 1 180 ? -3.919 -8.327 4.490 1.00 95.12 180 LEU A CA 1
ATOM 1458 C C . LEU A 1 180 ? -4.098 -9.094 3.166 1.00 95.12 180 LEU A C 1
ATOM 1460 O O . LEU A 1 180 ? -4.674 -10.187 3.178 1.00 95.12 180 LEU A O 1
ATOM 1464 N N . PRO A 1 181 ? -3.580 -8.589 2.031 1.00 95.88 181 PRO A N 1
ATOM 1465 C CA . PRO A 1 181 ? -3.468 -9.398 0.832 1.00 95.88 181 PRO A CA 1
ATOM 1466 C C . PRO A 1 181 ? -2.544 -10.585 1.052 1.00 95.88 181 PRO A C 1
ATOM 1468 O O . PRO A 1 181 ? -1.534 -10.490 1.748 1.00 95.88 181 PRO A O 1
ATOM 1471 N N . SER A 1 182 ? -2.892 -11.717 0.438 1.00 96.06 182 SER A N 1
ATOM 1472 C CA . SER A 1 182 ? -1.884 -12.747 0.196 1.00 96.06 182 SER A CA 1
ATOM 1473 C C . SER A 1 182 ? -0.827 -12.213 -0.770 1.00 96.06 182 SER A C 1
ATOM 1475 O O . SER A 1 182 ? -1.104 -11.308 -1.557 1.00 96.06 182 SER A O 1
ATOM 1477 N N . GLU A 1 183 ? 0.359 -12.810 -0.749 1.00 95.81 183 GLU A N 1
ATOM 1478 C CA . GLU A 1 183 ? 1.451 -12.465 -1.664 1.00 95.81 183 GLU A CA 1
ATOM 1479 C C . GLU A 1 183 ? 1.000 -12.499 -3.134 1.00 95.81 183 GLU A C 1
ATOM 1481 O O . GLU A 1 183 ? 1.207 -11.541 -3.870 1.00 95.81 183 GLU A O 1
ATOM 1486 N N . ALA A 1 184 ? 0.258 -13.539 -3.531 1.00 97.19 184 ALA A N 1
ATOM 1487 C CA . ALA A 1 184 ? -0.282 -13.655 -4.883 1.00 97.19 184 ALA A CA 1
ATOM 1488 C C . ALA A 1 184 ? -1.282 -12.541 -5.232 1.00 97.19 184 ALA A C 1
ATOM 1490 O O . ALA A 1 184 ? -1.272 -12.035 -6.349 1.00 97.19 184 ALA A O 1
ATOM 1491 N N . GLN A 1 185 ? -2.152 -12.153 -4.293 1.00 98.00 185 GLN A N 1
ATOM 1492 C CA . GLN A 1 185 ? -3.088 -11.046 -4.512 1.00 98.00 185 GLN A CA 1
ATOM 1493 C C . GLN A 1 185 ? -2.356 -9.712 -4.635 1.00 98.00 185 GLN A C 1
ATOM 1495 O O . GLN A 1 185 ? -2.744 -8.889 -5.459 1.00 98.00 185 GLN A O 1
ATOM 1500 N N . TRP A 1 186 ? -1.308 -9.510 -3.836 1.00 97.44 186 TRP A N 1
ATOM 1501 C CA . TRP A 1 186 ? -0.496 -8.303 -3.889 1.00 97.44 186 TRP A CA 1
ATOM 1502 C C . TRP A 1 186 ? 0.256 -8.203 -5.221 1.00 97.44 186 TRP A C 1
ATOM 1504 O O . TRP A 1 186 ? 0.081 -7.219 -5.930 1.00 97.44 186 TRP A O 1
ATOM 1514 N N . GLU A 1 187 ? 0.980 -9.246 -5.634 1.00 97.50 187 GLU A N 1
ATOM 1515 C CA . GLU A 1 187 ? 1.728 -9.228 -6.898 1.00 97.50 187 GLU A CA 1
ATOM 1516 C C . GLU A 1 187 ? 0.804 -9.089 -8.118 1.00 97.50 187 GLU A C 1
ATOM 1518 O O . GLU A 1 187 ? 1.080 -8.294 -9.017 1.00 97.50 187 GLU A O 1
ATOM 1523 N N . TYR A 1 188 ? -0.336 -9.792 -8.130 1.00 97.75 188 TYR A N 1
ATOM 1524 C CA . TYR A 1 188 ? -1.339 -9.661 -9.189 1.00 97.75 188 TYR A CA 1
ATOM 1525 C C . TYR A 1 188 ? -1.824 -8.217 -9.342 1.00 97.75 188 TYR A C 1
ATOM 1527 O O . TYR A 1 188 ? -1.900 -7.690 -10.453 1.00 97.75 188 TYR A O 1
ATOM 1535 N N . ALA A 1 189 ? -2.121 -7.577 -8.209 1.00 97.50 189 ALA A N 1
ATOM 1536 C CA . ALA A 1 189 ? -2.581 -6.202 -8.146 1.00 97.50 189 ALA A CA 1
ATOM 1537 C C . ALA A 1 189 ? -1.493 -5.202 -8.556 1.00 97.50 189 ALA A C 1
ATOM 1539 O O . ALA A 1 189 ? -1.793 -4.279 -9.309 1.00 97.50 189 ALA A O 1
ATOM 1540 N N . CYS A 1 190 ? -0.243 -5.405 -8.130 1.00 96.31 190 CYS A N 1
ATOM 1541 C CA . CYS A 1 190 ? 0.895 -4.568 -8.513 1.00 96.31 190 CYS A CA 1
ATOM 1542 C C . CYS A 1 190 ? 1.176 -4.642 -10.016 1.00 96.31 190 CYS A C 1
ATOM 1544 O O . CYS A 1 190 ? 1.330 -3.599 -10.650 1.00 96.31 190 CYS A O 1
ATOM 1546 N N . ARG A 1 191 ? 1.175 -5.852 -10.595 1.00 96.69 191 ARG A N 1
ATOM 1547 C CA . ARG A 1 191 ? 1.387 -6.068 -12.034 1.00 96.69 191 ARG A CA 1
ATOM 1548 C C . ARG A 1 191 ? 0.279 -5.454 -12.880 1.00 96.69 191 ARG A C 1
ATOM 1550 O O . ARG A 1 191 ? 0.558 -4.945 -13.957 1.00 96.69 191 ARG A O 1
ATOM 1557 N N . ALA A 1 192 ? -0.979 -5.524 -12.437 1.00 96.50 192 ALA A N 1
ATOM 1558 C CA . ALA A 1 192 ? -2.134 -4.995 -13.171 1.00 96.50 192 ALA A CA 1
ATOM 1559 C C . ALA A 1 192 ? -2.168 -5.402 -14.665 1.00 96.50 192 ALA A C 1
ATOM 1561 O O . ALA A 1 192 ? -2.580 -4.634 -15.535 1.00 96.50 192 ALA A O 1
ATOM 1562 N N . GLY A 1 193 ? -1.716 -6.628 -14.962 1.00 95.00 193 GLY A N 1
ATOM 1563 C CA . GLY A 1 193 ? -1.632 -7.190 -16.313 1.00 95.00 193 GLY A CA 1
ATOM 1564 C C . GLY A 1 193 ? -0.268 -7.078 -17.005 1.00 95.00 193 GLY A C 1
ATOM 1565 O O . GLY A 1 193 ? -0.108 -7.656 -18.078 1.00 95.00 193 GLY A O 1
ATOM 1566 N N . THR A 1 194 ? 0.721 -6.393 -16.424 1.00 95.31 194 THR A N 1
ATOM 1567 C CA . THR A 1 194 ? 2.082 -6.355 -16.977 1.00 95.31 194 THR A CA 1
ATOM 1568 C C . THR A 1 194 ? 2.881 -7.613 -16.627 1.00 95.31 194 THR A C 1
ATOM 1570 O O . THR A 1 194 ? 2.663 -8.269 -15.607 1.00 95.31 194 THR A O 1
ATOM 1573 N N . THR A 1 195 ? 3.849 -7.937 -17.483 1.00 92.75 195 THR A N 1
ATOM 1574 C CA . THR A 1 195 ? 4.870 -8.973 -17.241 1.00 92.75 195 THR A CA 1
ATOM 1575 C C . THR A 1 195 ? 6.275 -8.384 -17.131 1.00 92.75 195 THR A C 1
ATOM 1577 O O . THR A 1 195 ? 7.242 -9.130 -17.064 1.00 92.75 195 THR A O 1
ATOM 1580 N N . ALA A 1 196 ? 6.395 -7.057 -17.178 1.00 93.38 196 ALA A N 1
ATOM 1581 C CA . ALA A 1 196 ? 7.657 -6.358 -16.981 1.00 93.38 196 ALA A CA 1
ATOM 1582 C C . ALA A 1 196 ? 8.019 -6.308 -15.480 1.00 93.38 196 ALA A C 1
ATOM 1584 O O . ALA A 1 196 ? 7.119 -6.497 -14.651 1.00 93.38 196 ALA A O 1
ATOM 1585 N N . PRO A 1 197 ? 9.284 -5.994 -15.134 1.00 93.25 197 PRO A N 1
ATOM 1586 C CA . PRO A 1 197 ? 9.719 -5.849 -13.741 1.00 93.25 197 PRO A CA 1
ATOM 1587 C C . PRO A 1 197 ? 8.890 -4.819 -12.963 1.00 93.25 197 PRO A C 1
ATOM 1589 O O . PRO A 1 197 ? 8.594 -4.996 -11.785 1.00 93.25 197 PRO A O 1
ATOM 1592 N N . PHE A 1 198 ? 8.443 -3.758 -13.645 1.00 94.50 198 PHE A N 1
ATOM 1593 C CA . PHE A 1 198 ? 7.583 -2.734 -13.069 1.00 94.50 198 PHE A CA 1
ATOM 1594 C C . PHE A 1 198 ? 6.295 -2.554 -13.873 1.00 94.50 198 PHE A C 1
ATOM 1596 O O . PHE A 1 198 ? 6.250 -2.757 -15.090 1.00 94.50 198 PHE A O 1
ATOM 1603 N N . HIS A 1 199 ? 5.232 -2.077 -13.223 1.00 92.00 199 HIS A N 1
ATOM 1604 C CA . HIS A 1 199 ? 3.969 -1.779 -13.912 1.00 92.00 199 HIS A CA 1
ATOM 1605 C C . HIS A 1 199 ? 4.078 -0.615 -14.917 1.00 92.00 199 HIS A C 1
ATOM 1607 O O . HIS A 1 199 ? 3.206 -0.455 -15.767 1.00 92.00 199 HIS A O 1
ATOM 1613 N N . PHE A 1 200 ? 5.142 0.189 -14.831 1.00 90.44 200 PHE A N 1
ATOM 1614 C CA . PHE A 1 200 ? 5.476 1.264 -15.771 1.00 90.44 200 PHE A CA 1
ATOM 1615 C C . PHE A 1 200 ? 6.530 0.859 -16.819 1.00 90.44 200 PHE A C 1
ATOM 1617 O O . PHE A 1 200 ? 6.873 1.672 -17.674 1.00 90.44 200 PHE A O 1
ATOM 1624 N N . GLY A 1 201 ? 7.019 -0.389 -16.809 1.00 92.00 201 GLY A N 1
ATOM 1625 C CA . GLY A 1 201 ? 7.910 -0.915 -17.846 1.00 92.00 201 GLY A CA 1
ATOM 1626 C C . GLY A 1 201 ? 9.185 -1.567 -17.312 1.00 92.00 201 GLY A C 1
ATOM 1627 O O . GLY A 1 201 ? 9.183 -2.214 -16.268 1.00 92.00 201 GLY A O 1
ATOM 1628 N N . LYS A 1 202 ? 10.270 -1.453 -18.088 1.00 93.44 202 LYS A N 1
ATOM 1629 C CA . LYS A 1 202 ? 11.548 -2.154 -17.850 1.00 93.44 202 LYS A CA 1
ATOM 1630 C C . LYS A 1 202 ? 12.542 -1.384 -16.976 1.00 93.44 202 LYS A C 1
ATOM 1632 O O . LYS A 1 202 ? 13.560 -1.945 -16.595 1.00 93.44 202 LYS A O 1
ATOM 1637 N N . THR A 1 203 ? 12.272 -0.115 -16.693 1.00 93.12 203 THR A N 1
ATOM 1638 C CA . THR A 1 203 ? 13.1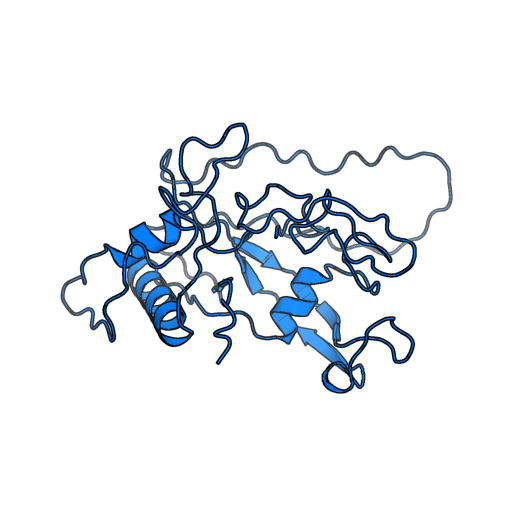37 0.780 -15.916 1.00 93.12 203 THR A CA 1
ATOM 1639 C C . THR A 1 203 ? 12.295 1.550 -14.907 1.00 93.12 203 THR A C 1
ATOM 1641 O O . THR A 1 203 ? 11.085 1.693 -15.084 1.00 93.12 203 THR A O 1
ATOM 1644 N N . ILE A 1 204 ? 12.937 2.043 -13.851 1.00 94.12 204 ILE A N 1
ATOM 1645 C CA . ILE A 1 204 ? 12.323 2.840 -12.786 1.00 94.12 204 ILE A CA 1
ATOM 1646 C C . ILE A 1 204 ? 13.073 4.162 -12.639 1.00 94.12 204 ILE A C 1
ATOM 1648 O O . ILE A 1 204 ? 14.289 4.209 -12.827 1.00 94.12 204 ILE A O 1
ATOM 1652 N N . THR A 1 205 ? 12.344 5.230 -12.315 1.00 94.38 205 THR A N 1
ATOM 1653 C CA . THR A 1 205 ? 12.919 6.543 -12.001 1.00 94.38 205 THR A CA 1
ATOM 1654 C C . THR A 1 205 ? 12.274 7.124 -10.741 1.00 94.38 205 THR A C 1
ATOM 1656 O O . THR A 1 205 ? 11.153 6.733 -10.385 1.00 94.38 205 THR A O 1
ATOM 1659 N N . PRO A 1 206 ? 12.926 8.068 -10.036 1.00 93.50 206 PRO A N 1
ATOM 1660 C CA . PRO A 1 206 ? 12.366 8.671 -8.823 1.00 93.50 206 PRO A CA 1
ATOM 1661 C C . PRO A 1 206 ? 11.107 9.525 -9.036 1.00 93.50 206 PRO A C 1
ATOM 1663 O O . PRO A 1 206 ? 10.532 10.003 -8.053 1.00 93.50 206 PRO A O 1
ATOM 1666 N N . GLU A 1 207 ? 10.680 9.736 -10.281 1.00 93.25 207 GLU A N 1
ATOM 1667 C CA . GLU A 1 207 ? 9.399 10.339 -10.674 1.00 93.25 207 GLU A CA 1
ATOM 1668 C C . GLU A 1 207 ? 8.258 9.311 -10.728 1.00 93.25 207 GLU A C 1
ATOM 1670 O O . GLU A 1 207 ? 7.092 9.698 -10.735 1.00 93.25 207 GLU A O 1
ATOM 1675 N N . LEU A 1 208 ? 8.582 8.015 -10.753 1.00 94.69 208 LEU A N 1
ATOM 1676 C CA . LEU A 1 208 ? 7.620 6.910 -10.823 1.00 94.69 208 LEU A CA 1
ATOM 1677 C C . LEU A 1 208 ? 7.403 6.231 -9.468 1.00 94.69 208 LEU A C 1
ATOM 1679 O O . LEU A 1 208 ? 6.348 5.649 -9.245 1.00 94.69 208 LEU A O 1
ATOM 1683 N N . ALA A 1 209 ? 8.381 6.304 -8.562 1.00 95.12 209 ALA A N 1
ATOM 1684 C CA . ALA A 1 209 ? 8.269 5.753 -7.217 1.00 95.12 209 ALA A CA 1
ATOM 1685 C C . ALA A 1 209 ? 9.236 6.423 -6.229 1.00 95.12 209 ALA A C 1
ATOM 1687 O O . ALA A 1 209 ? 10.216 7.075 -6.597 1.00 95.12 209 ALA A O 1
ATOM 1688 N N . ASN A 1 210 ? 9.000 6.203 -4.934 1.00 95.94 210 ASN A N 1
ATOM 1689 C CA . ASN A 1 210 ? 9.915 6.609 -3.870 1.00 95.94 210 ASN A CA 1
ATOM 1690 C C . ASN A 1 210 ? 10.823 5.442 -3.441 1.00 95.94 210 ASN A C 1
ATOM 1692 O O . ASN A 1 210 ? 10.403 4.588 -2.656 1.00 95.94 210 ASN A O 1
ATOM 1696 N N . TYR A 1 211 ? 12.065 5.447 -3.930 1.00 93.62 211 TYR A N 1
ATOM 1697 C CA . TYR A 1 211 ? 13.127 4.478 -3.629 1.00 93.62 211 TYR A CA 1
ATOM 1698 C C . TYR A 1 211 ? 14.498 5.182 -3.531 1.00 93.62 211 TYR A C 1
ATOM 1700 O O . TYR A 1 211 ? 14.579 6.417 -3.573 1.00 93.62 211 TYR A O 1
ATOM 1708 N N . ASP A 1 212 ? 15.578 4.416 -3.357 1.00 94.69 212 ASP A N 1
ATOM 1709 C CA . ASP A 1 212 ? 16.940 4.943 -3.473 1.00 94.69 212 ASP A CA 1
ATOM 1710 C C . ASP A 1 212 ? 17.302 5.182 -4.945 1.00 94.69 212 ASP A C 1
ATOM 1712 O O . ASP A 1 212 ? 17.853 4.316 -5.621 1.00 94.69 212 ASP A O 1
ATOM 1716 N N . GLY A 1 213 ? 16.996 6.387 -5.430 1.00 93.25 213 GLY A N 1
ATOM 1717 C CA . GLY A 1 213 ? 17.312 6.820 -6.790 1.00 93.25 213 GLY A CA 1
ATOM 1718 C C . GLY A 1 213 ? 18.807 6.940 -7.095 1.00 93.25 213 GLY A C 1
ATOM 1719 O O . GLY A 1 213 ? 19.152 7.245 -8.231 1.00 93.25 213 GLY A O 1
ATOM 1720 N N . THR A 1 214 ? 19.707 6.731 -6.125 1.00 93.75 214 THR A N 1
ATOM 1721 C CA . THR A 1 214 ? 21.153 6.700 -6.406 1.00 93.75 214 THR A CA 1
ATOM 1722 C C . THR A 1 214 ? 21.619 5.360 -6.980 1.00 93.75 214 THR A C 1
ATOM 1724 O O . THR A 1 214 ? 22.741 5.273 -7.473 1.00 93.75 214 THR A O 1
ATOM 1727 N N . SER A 1 215 ? 20.750 4.346 -6.979 1.00 89.62 215 SER A N 1
ATOM 1728 C CA . SER A 1 215 ? 20.927 3.106 -7.732 1.00 89.62 215 SER A CA 1
ATOM 1729 C C . SER A 1 215 ? 19.981 3.087 -8.928 1.00 89.62 215 SER A C 1
ATOM 1731 O O . SER A 1 215 ? 18.839 3.549 -8.844 1.00 89.62 215 SER A O 1
ATOM 1733 N N . THR A 1 216 ? 20.450 2.550 -10.047 1.00 91.44 216 THR A N 1
ATOM 1734 C CA . THR A 1 216 ? 19.660 2.393 -11.271 1.00 91.44 216 THR A CA 1
ATOM 1735 C C . THR A 1 216 ? 19.219 0.945 -11.426 1.00 91.44 216 THR A C 1
ATOM 1737 O O . THR A 1 216 ? 19.868 0.042 -10.909 1.00 91.44 216 THR A O 1
ATOM 1740 N N . TYR A 1 217 ? 18.126 0.731 -12.155 1.00 90.06 217 TYR A N 1
ATOM 1741 C CA . TYR A 1 217 ? 17.738 -0.588 -12.645 1.00 90.06 217 TYR A CA 1
ATOM 1742 C C . TYR A 1 217 ? 17.796 -0.557 -14.168 1.00 90.06 217 TYR A C 1
ATOM 1744 O O . TYR A 1 217 ? 17.167 0.309 -14.791 1.00 90.06 217 TYR A O 1
ATOM 1752 N N . ALA A 1 218 ? 18.545 -1.492 -14.755 1.00 91.25 218 ALA A N 1
ATOM 1753 C CA . ALA A 1 218 ? 18.876 -1.504 -16.178 1.00 91.25 218 ALA A CA 1
ATOM 1754 C C . ALA A 1 218 ? 19.385 -0.118 -16.640 1.00 91.25 218 ALA A C 1
ATOM 1756 O O . ALA A 1 218 ? 20.191 0.507 -15.952 1.00 91.25 218 ALA A O 1
ATOM 1757 N N . ASP A 1 219 ? 18.878 0.386 -17.766 1.00 89.81 219 ASP A N 1
ATOM 1758 C CA . ASP A 1 219 ? 19.265 1.679 -18.347 1.00 89.81 219 ASP A CA 1
ATOM 1759 C C . ASP A 1 219 ? 18.540 2.887 -17.710 1.00 89.81 219 ASP A C 1
ATOM 1761 O O . ASP A 1 219 ? 18.476 3.970 -18.296 1.00 89.81 219 ASP A O 1
ATOM 1765 N N . GLY A 1 220 ? 17.928 2.714 -16.533 1.00 90.31 220 GLY A N 1
ATOM 1766 C CA . GLY A 1 220 ? 17.256 3.799 -15.819 1.00 90.31 220 GLY A CA 1
ATOM 1767 C C . GLY A 1 220 ? 18.238 4.894 -15.369 1.00 90.31 220 GLY A C 1
ATOM 1768 O O . GLY A 1 220 ? 19.359 4.580 -14.973 1.00 90.31 220 GLY A O 1
ATOM 1769 N N . PRO A 1 221 ? 17.858 6.183 -15.395 1.00 92.56 221 PRO A N 1
ATOM 1770 C CA . PRO A 1 221 ? 18.702 7.256 -14.879 1.00 92.56 221 PRO A CA 1
ATOM 1771 C C . PRO A 1 221 ? 18.780 7.239 -13.346 1.00 92.56 221 PRO A C 1
ATOM 1773 O O . PRO A 1 221 ? 17.817 6.898 -12.657 1.00 92.56 221 PRO A O 1
ATOM 1776 N N . MET A 1 222 ? 19.913 7.695 -12.804 1.00 93.56 222 MET A N 1
ATOM 1777 C CA . MET A 1 222 ? 19.999 8.069 -11.389 1.00 93.56 222 MET A CA 1
ATOM 1778 C C . MET A 1 222 ? 19.110 9.286 -11.108 1.00 93.56 222 MET A C 1
ATOM 1780 O O . MET A 1 222 ? 18.908 10.146 -11.967 1.00 93.56 222 MET A O 1
ATOM 1784 N N . GLY A 1 223 ? 18.654 9.418 -9.869 1.00 94.44 223 GLY A N 1
ATOM 1785 C CA . GLY A 1 223 ? 17.926 10.586 -9.402 1.00 94.44 223 GLY A CA 1
ATOM 1786 C C . GLY A 1 223 ? 17.874 10.694 -7.880 1.00 94.44 223 GLY A C 1
ATOM 1787 O O . GLY A 1 223 ? 18.765 10.248 -7.156 1.00 94.44 223 GLY A O 1
ATOM 1788 N N . ALA A 1 224 ? 16.835 11.356 -7.375 1.00 93.88 224 ALA A N 1
ATOM 1789 C CA . ALA A 1 224 ? 16.750 11.714 -5.967 1.00 93.88 224 ALA A CA 1
ATOM 1790 C C . ALA A 1 224 ? 16.487 10.508 -5.049 1.00 93.88 224 ALA A C 1
ATOM 1792 O O . ALA A 1 224 ? 15.494 9.799 -5.199 1.00 93.88 224 ALA A O 1
ATOM 1793 N N . TYR A 1 225 ? 17.298 10.371 -3.996 1.00 95.12 225 TYR A N 1
ATOM 1794 C CA . TYR A 1 225 ? 16.973 9.540 -2.837 1.00 95.12 225 TYR A CA 1
ATOM 1795 C C . TYR A 1 225 ? 16.376 10.403 -1.719 1.00 95.12 225 TYR A C 1
ATOM 1797 O O . TYR A 1 225 ? 17.079 11.146 -1.031 1.00 95.12 225 TYR A O 1
ATOM 1805 N N . ARG A 1 226 ? 15.053 10.309 -1.528 1.00 94.44 226 ARG A N 1
ATOM 1806 C CA . ARG A 1 226 ? 14.306 11.188 -0.609 1.00 94.44 226 ARG A CA 1
ATOM 1807 C C . ARG A 1 226 ? 14.569 10.906 0.874 1.00 94.44 226 ARG A C 1
ATOM 1809 O O . ARG A 1 226 ? 14.379 11.811 1.679 1.00 94.44 226 ARG A O 1
ATOM 1816 N N . LYS A 1 227 ? 14.992 9.686 1.237 1.00 95.62 227 LYS A N 1
ATOM 1817 C CA . LYS A 1 227 ? 15.298 9.251 2.622 1.00 95.62 227 LYS A CA 1
ATOM 1818 C C . LYS A 1 227 ? 14.150 9.433 3.632 1.00 95.62 227 LYS A C 1
ATOM 1820 O O . LYS A 1 227 ? 14.383 9.473 4.836 1.00 95.62 227 LYS A O 1
ATOM 1825 N N . GLN A 1 228 ? 12.913 9.531 3.147 1.00 95.69 228 GLN A N 1
ATOM 1826 C CA . GLN A 1 228 ? 11.693 9.616 3.951 1.00 95.69 228 GLN A CA 1
ATOM 1827 C C . GLN A 1 228 ? 10.484 9.116 3.161 1.00 95.69 228 GLN A C 1
ATOM 1829 O O . GLN A 1 228 ? 10.543 8.988 1.935 1.00 95.69 228 GLN A O 1
ATOM 1834 N N . THR A 1 229 ? 9.375 8.857 3.851 1.00 96.94 229 THR A N 1
ATOM 1835 C CA . THR A 1 229 ? 8.085 8.603 3.200 1.00 96.94 229 THR A CA 1
ATOM 1836 C C . THR A 1 229 ? 7.563 9.861 2.501 1.00 96.94 229 THR A C 1
ATOM 1838 O O . THR A 1 229 ? 7.878 10.985 2.887 1.00 96.94 229 THR A O 1
ATOM 1841 N N . THR A 1 230 ? 6.762 9.660 1.461 1.00 96.19 230 THR A N 1
ATOM 1842 C CA . THR A 1 230 ? 6.033 10.695 0.713 1.00 96.19 230 THR A CA 1
ATOM 1843 C C . THR A 1 230 ? 4.538 10.571 1.016 1.00 96.19 230 THR A C 1
ATOM 1845 O O . THR A 1 230 ? 4.122 9.515 1.506 1.00 96.19 230 THR A O 1
ATOM 1848 N N . PRO A 1 231 ? 3.717 11.601 0.746 1.00 95.38 231 PRO A N 1
ATOM 1849 C CA . PRO A 1 231 ? 2.269 11.434 0.679 1.00 95.38 231 PRO A CA 1
ATOM 1850 C C . PRO A 1 231 ? 1.900 10.271 -0.234 1.00 95.38 231 PRO A C 1
ATOM 1852 O O . PRO A 1 231 ? 2.562 10.059 -1.255 1.00 95.38 231 PRO A O 1
ATOM 1855 N N . VAL A 1 232 ? 0.862 9.530 0.144 1.00 94.25 232 VAL A N 1
ATOM 1856 C CA . VAL A 1 232 ? 0.317 8.500 -0.730 1.00 94.25 232 VAL A CA 1
ATOM 1857 C C . VAL A 1 232 ? -0.278 9.121 -1.988 1.00 94.25 232 VAL A C 1
ATOM 1859 O O . VAL A 1 232 ? -0.773 10.250 -1.958 1.00 94.25 232 VAL A O 1
ATOM 1862 N N . GLY A 1 233 ? -0.219 8.391 -3.096 1.00 91.88 233 GLY A N 1
ATOM 1863 C CA . GLY A 1 233 ? -0.752 8.848 -4.377 1.00 91.88 233 GLY A CA 1
ATOM 1864 C C . GLY A 1 233 ? 0.032 9.988 -5.031 1.00 91.88 233 GLY A C 1
ATOM 1865 O O . GLY A 1 233 ? -0.474 10.614 -5.962 1.00 91.88 233 GLY A O 1
ATOM 1866 N N . LEU A 1 234 ? 1.262 10.252 -4.571 1.00 93.69 234 LEU A N 1
ATOM 1867 C CA . LEU A 1 234 ? 2.160 11.233 -5.187 1.00 93.69 234 LEU A CA 1
ATOM 1868 C C . LEU A 1 234 ? 2.626 10.795 -6.587 1.00 93.69 234 LEU A C 1
ATOM 1870 O O . LEU A 1 234 ? 2.906 11.639 -7.434 1.00 93.69 234 LEU A O 1
ATOM 1874 N N . PHE A 1 235 ? 2.720 9.485 -6.820 1.00 94.62 235 PHE A N 1
ATOM 1875 C CA . PHE A 1 235 ? 3.207 8.897 -8.067 1.00 94.62 235 PHE A CA 1
ATOM 1876 C C . PHE A 1 235 ? 2.060 8.382 -8.954 1.00 94.62 235 PHE A C 1
ATOM 1878 O O . PHE A 1 235 ? 0.942 8.162 -8.461 1.00 94.62 235 PHE A O 1
ATOM 1885 N N . PRO A 1 236 ? 2.306 8.179 -10.266 1.00 95.56 236 PRO A N 1
ATOM 1886 C CA . PRO A 1 236 ? 1.300 7.646 -11.177 1.00 95.56 236 PRO A CA 1
ATOM 1887 C C . PRO A 1 236 ? 0.755 6.292 -10.715 1.00 95.56 236 PRO A C 1
ATOM 1889 O O . PRO A 1 236 ? 1.505 5.413 -10.300 1.00 95.56 236 PRO A O 1
ATOM 1892 N N . ALA A 1 237 ? -0.559 6.114 -10.830 1.00 95.94 237 ALA A N 1
ATOM 1893 C CA . ALA A 1 237 ? -1.199 4.840 -10.539 1.00 95.94 237 ALA A CA 1
ATOM 1894 C C . ALA A 1 237 ? -0.885 3.782 -11.607 1.00 95.94 237 ALA A C 1
ATOM 1896 O O . ALA A 1 237 ? -0.626 4.107 -12.770 1.00 95.94 237 ALA A O 1
ATOM 1897 N N . ASN A 1 238 ? -0.982 2.505 -11.239 1.00 96.56 238 ASN A N 1
ATOM 1898 C CA . ASN A 1 238 ? -0.965 1.424 -12.222 1.00 96.56 238 ASN A CA 1
ATOM 1899 C C . ASN A 1 238 ? -2.282 1.350 -13.024 1.00 96.56 238 ASN A C 1
ATOM 1901 O O . ASN A 1 238 ? -3.229 2.102 -12.779 1.00 96.56 238 ASN A O 1
ATOM 1905 N N . ALA A 1 239 ? -2.371 0.418 -13.980 1.00 96.44 239 ALA A N 1
ATOM 1906 C CA . ALA A 1 239 ? -3.534 0.284 -14.866 1.00 96.44 239 ALA A CA 1
ATOM 1907 C C . ALA A 1 239 ? -4.867 0.005 -14.136 1.00 96.44 239 ALA A C 1
ATOM 1909 O O . ALA A 1 239 ? -5.934 0.156 -14.733 1.00 96.44 239 ALA A O 1
ATOM 1910 N N . TRP A 1 240 ? -4.828 -0.400 -12.861 1.00 95.00 240 TRP A N 1
ATOM 1911 C CA . TRP A 1 240 ? -6.008 -0.642 -12.024 1.00 95.00 240 TRP A CA 1
ATOM 1912 C C . TRP A 1 240 ? -6.265 0.466 -10.995 1.00 95.00 240 TRP A C 1
ATOM 1914 O O . TRP A 1 240 ? -7.193 0.349 -10.199 1.00 95.00 240 TRP A O 1
ATOM 1924 N N . GLY A 1 241 ? -5.492 1.555 -11.028 1.00 94.75 241 GLY A N 1
ATOM 1925 C CA . GLY A 1 241 ? -5.693 2.728 -10.176 1.00 94.75 241 GLY A CA 1
ATOM 1926 C C . GLY A 1 241 ? -5.045 2.641 -8.791 1.00 94.75 241 GLY A C 1
ATOM 1927 O O . GLY A 1 241 ? -5.296 3.522 -7.968 1.00 94.75 241 GLY A O 1
ATOM 1928 N N . LEU A 1 242 ? -4.234 1.610 -8.530 1.00 94.25 242 LEU A N 1
ATOM 1929 C CA . LEU A 1 242 ? -3.467 1.466 -7.289 1.00 94.25 242 LEU A CA 1
ATOM 1930 C C . LEU A 1 242 ? -2.244 2.380 -7.306 1.00 94.25 242 LEU A C 1
ATOM 1932 O O . LEU A 1 242 ? -1.615 2.543 -8.354 1.00 94.25 242 LEU A O 1
ATOM 1936 N N . GLN A 1 243 ? -1.912 2.944 -6.148 1.00 93.50 243 GLN A N 1
ATOM 1937 C CA . GLN A 1 243 ? -0.785 3.853 -5.964 1.00 93.50 243 GLN A CA 1
ATOM 1938 C C . GLN A 1 243 ? 0.097 3.429 -4.783 1.00 93.50 243 GLN A C 1
ATOM 1940 O O . GLN A 1 243 ? -0.400 2.905 -3.784 1.00 93.50 243 GLN A O 1
ATOM 1945 N N . ASP A 1 244 ? 1.388 3.741 -4.934 1.00 79.12 244 ASP A N 1
ATOM 1946 C CA . ASP A 1 244 ? 2.545 3.428 -4.072 1.00 79.12 244 ASP A CA 1
ATOM 1947 C C . ASP A 1 244 ? 2.907 1.938 -3.957 1.00 79.12 244 ASP A C 1
ATOM 1949 O O . ASP A 1 244 ? 3.026 1.415 -2.818 1.00 79.12 244 ASP A O 1
#

Radius of gyration: 19.58 Å; chains: 1; bounding box: 47×42×63 Å

pLDDT: mean 78.73, std 25.88, range [24.41, 98.06]

Foldseek 3Di:
DDDPWDFFKKWWDDDDDDDDAWEDEDPDDDDPDDDDDDDDDDDPPDDDPPDDDTDDDDDPAHWYKYKDAWDKDWFFADPPQPPGDPVRDDTDIDTDHIIIMTQWGHFLQNQLVLLPDDDDVPDDQPDRADSRQDQQFDPSHDDDPPDPGRRQWTDINDDQSNSVSSQVSVCVRPVIHMDGDDPVRVVCQQCVPPNEPGLVHPWDACQADADQLCDTGDPYHRDDNRVHTDGWPSHDAGPRNHTD

Sequence (244 aa):
MTQTARRATFLLRHPRKTQGFHEVLAPSLPRPSGRTVIGTEATVTGPSWTTLKAIHGDKLGALTMLWIPPGRFWMGSPEDELERTDHEGPQRLVQLEGFFLSQTPITQAQWREVANWQPREGEIWRRTLQPAPSFFKGENARLLEGETTTDQRPVERVTWQDVMEFCSRLRERTGRTYTLPSEAQWEYACRAGTTAPFHFGKTITPELANYDGTSTYADGPMGAYRKQTTPVGLFPANAWGLQD